Protein AF-0000000084926274 (afdb_homodimer)

Radius of gyration: 22.36 Å; Cα contacts (8 Å, |Δi|>4): 588; chains: 2; bounding box: 45×65×49 Å

Structure (mmCIF, N/CA/C/O backbone):
data_AF-0000000084926274-model_v1
#
loop_
_entity.id
_entity.type
_entity.pdbx_description
1 polymer 'GCN5-related N-acetyltransferase'
#
loop_
_atom_site.group_PDB
_atom_site.id
_atom_site.type_symbol
_atom_site.label_atom_id
_atom_site.label_alt_id
_atom_site.label_comp_id
_atom_site.label_asym_id
_atom_site.label_entity_id
_atom_site.label_seq_id
_atom_site.pdbx_PDB_ins_code
_atom_site.Cartn_x
_atom_site.Cartn_y
_atom_site.Cartn_z
_atom_site.occupancy
_atom_site.B_iso_or_equiv
_atom_site.auth_seq_id
_atom_site.auth_comp_id
_atom_site.auth_asym_id
_atom_site.auth_atom_id
_atom_site.pdbx_PDB_model_num
ATOM 1 N N . MET A 1 1 ? -2.846 -5.07 -27.047 1 62.5 1 MET A N 1
ATOM 2 C CA . MET A 1 1 ? -2.039 -6.281 -26.938 1 62.5 1 MET A CA 1
ATOM 3 C C . MET A 1 1 ? -2.768 -7.352 -26.141 1 62.5 1 MET A C 1
ATOM 5 O O . MET A 1 1 ? -3.414 -7.043 -25.125 1 62.5 1 MET A O 1
ATOM 9 N N . GLU A 1 2 ? -3.02 -8.555 -26.828 1 77.56 2 GLU A N 1
ATOM 10 C CA . GLU A 1 2 ? -3.922 -9.516 -26.203 1 77.56 2 GLU A CA 1
ATOM 11 C C . GLU A 1 2 ? -3.148 -10.594 -25.453 1 77.56 2 GLU A C 1
ATOM 13 O O . GLU A 1 2 ? -2.174 -11.141 -25.969 1 77.56 2 GLU A O 1
ATOM 18 N N . PHE A 1 3 ? -3.203 -10.703 -24.109 1 87 3 PHE A N 1
ATOM 19 C CA . PHE A 1 3 ? -2.617 -11.773 -23.312 1 87 3 PHE A CA 1
ATOM 20 C C . PHE A 1 3 ? -3.576 -12.945 -23.188 1 87 3 PHE A C 1
ATOM 22 O O . PHE A 1 3 ? -4.789 -12.758 -23.078 1 87 3 PHE A O 1
ATOM 29 N N . VAL A 1 4 ? -2.969 -14.18 -23.453 1 93.75 4 VAL A N 1
ATOM 30 C CA . VAL A 1 4 ? -3.74 -15.391 -23.234 1 93.75 4 VAL A CA 1
ATOM 31 C C . VAL A 1 4 ? -3.271 -16.078 -21.953 1 93.75 4 VAL A C 1
ATOM 33 O O . VAL A 1 4 ? -2.072 -16.266 -21.75 1 93.75 4 VAL A O 1
ATOM 36 N N . VAL A 1 5 ? -4.176 -16.422 -21.062 1 97.62 5 VAL A N 1
ATOM 37 C CA . VAL A 1 5 ? -3.867 -17.078 -19.812 1 97.62 5 VAL A CA 1
ATOM 38 C C . VAL A 1 5 ? -4.496 -18.469 -19.797 1 97.62 5 VAL A C 1
ATOM 40 O O . VAL A 1 5 ? -5.664 -18.641 -20.156 1 97.62 5 VAL A O 1
ATOM 43 N N . ARG A 1 6 ? -3.709 -19.422 -19.453 1 97.5 6 ARG A N 1
ATOM 44 C CA . ARG A 1 6 ? -4.223 -20.781 -19.328 1 97.5 6 ARG A CA 1
ATOM 45 C C . ARG A 1 6 ? -3.57 -21.516 -18.156 1 97.5 6 ARG A C 1
ATOM 47 O O . ARG A 1 6 ? -2.586 -21.031 -17.594 1 97.5 6 ARG A O 1
ATOM 54 N N . ARG A 1 7 ? -4.102 -22.688 -17.828 1 98.31 7 ARG A N 1
ATOM 55 C CA . ARG A 1 7 ? -3.492 -23.516 -16.797 1 98.31 7 ARG A CA 1
ATOM 56 C C . ARG A 1 7 ? -2.158 -24.094 -17.281 1 98.31 7 ARG A C 1
ATOM 58 O O . ARG A 1 7 ? -2.012 -24.438 -18.453 1 98.31 7 ARG A O 1
ATOM 65 N N . ALA A 1 8 ? -1.305 -24.25 -16.391 1 98.75 8 ALA A N 1
ATOM 66 C CA . ALA A 1 8 ? 0.026 -24.766 -16.703 1 98.75 8 ALA A CA 1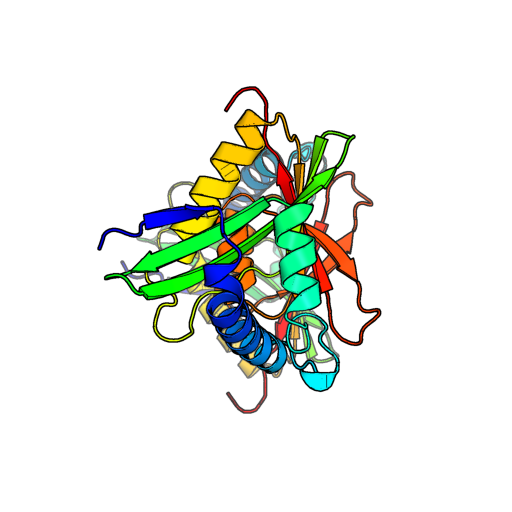
ATOM 67 C C . ALA A 1 8 ? -0.003 -26.281 -16.906 1 98.75 8 ALA A C 1
ATOM 69 O O . ALA A 1 8 ? -0.834 -26.984 -16.328 1 98.75 8 ALA A O 1
ATOM 70 N N . THR A 1 9 ? 0.882 -26.75 -17.766 1 98.44 9 THR A N 1
ATOM 71 C CA . THR A 1 9 ? 1.173 -28.156 -17.938 1 98.44 9 THR A CA 1
ATOM 72 C C . THR A 1 9 ? 2.646 -28.453 -17.672 1 98.44 9 THR A C 1
ATOM 74 O O . THR A 1 9 ? 3.436 -27.531 -17.453 1 98.44 9 THR A O 1
ATOM 77 N N . TYR A 1 10 ? 2.973 -29.703 -17.656 1 98.75 10 TYR A N 1
ATOM 78 C CA . TYR A 1 10 ? 4.359 -30.062 -17.391 1 98.75 10 TYR A CA 1
ATOM 79 C C . TYR A 1 10 ? 5.285 -29.531 -18.484 1 98.75 10 TYR A C 1
ATOM 81 O O . TYR A 1 10 ? 6.473 -29.297 -18.234 1 98.75 10 TYR A O 1
ATOM 89 N N . ASP A 1 11 ? 4.805 -29.25 -19.656 1 98.25 11 ASP A N 1
ATOM 90 C CA . ASP A 1 11 ? 5.605 -28.719 -20.75 1 98.25 11 ASP A CA 1
ATOM 91 C C . ASP A 1 11 ? 6.062 -27.281 -20.453 1 98.25 11 ASP A C 1
ATOM 93 O O . ASP A 1 11 ? 6.969 -26.766 -21.109 1 98.25 11 ASP A O 1
ATOM 97 N N . ASP A 1 12 ? 5.484 -26.688 -19.484 1 98.5 12 ASP A N 1
ATOM 98 C CA . ASP A 1 12 ? 5.746 -25.297 -19.172 1 98.5 12 ASP A CA 1
ATOM 99 C C . ASP A 1 12 ? 6.781 -25.156 -18.062 1 98.5 12 ASP A C 1
ATOM 101 O O . ASP A 1 12 ? 7.191 -24.047 -17.719 1 98.5 12 ASP A O 1
ATOM 105 N N . ILE A 1 13 ? 7.238 -26.234 -17.516 1 98.75 13 ILE A N 1
ATOM 106 C CA . ILE A 1 13 ? 7.996 -26.25 -16.266 1 98.75 13 ILE A CA 1
ATOM 107 C C . ILE A 1 13 ? 9.273 -25.422 -16.422 1 98.75 13 ILE A C 1
ATOM 109 O O . ILE A 1 13 ? 9.602 -24.609 -15.57 1 98.75 13 ILE A O 1
ATOM 113 N N . LYS A 1 14 ? 9.961 -25.609 -17.531 1 98.38 14 LYS A N 1
ATOM 114 C CA . LYS A 1 14 ? 11.211 -24.875 -17.734 1 98.38 14 LYS A CA 1
ATOM 115 C C . LYS A 1 14 ? 10.977 -23.375 -17.812 1 98.38 14 LYS A C 1
ATOM 117 O O . LYS A 1 14 ? 11.695 -22.594 -17.188 1 98.38 14 LYS A O 1
ATOM 122 N N . ALA A 1 15 ? 9.992 -22.984 -18.562 1 98.5 15 ALA A N 1
ATOM 123 C CA . ALA A 1 15 ? 9.664 -21.562 -18.703 1 98.5 15 ALA A CA 1
ATOM 124 C C . ALA A 1 15 ? 9.234 -20.984 -17.359 1 98.5 15 ALA A C 1
ATOM 126 O O . ALA A 1 15 ? 9.641 -19.859 -17 1 98.5 15 ALA A O 1
ATOM 127 N N . ILE A 1 16 ? 8.453 -21.719 -16.594 1 98.81 16 ILE A N 1
ATOM 128 C CA . ILE A 1 16 ? 7.984 -21.281 -15.289 1 98.81 16 ILE A CA 1
ATOM 129 C C . ILE A 1 16 ? 9.18 -21.062 -14.359 1 98.81 16 ILE A C 1
ATOM 131 O O . ILE A 1 16 ? 9.25 -20.047 -13.672 1 98.81 16 ILE A O 1
ATOM 135 N N . LYS A 1 17 ? 10.078 -21.984 -14.414 1 98.81 17 LYS A N 1
ATOM 136 C CA . LYS A 1 17 ? 11.266 -21.891 -13.57 1 98.81 17 LYS A CA 1
ATOM 137 C C . LYS A 1 17 ? 12.07 -20.641 -13.898 1 98.81 17 LYS A C 1
ATOM 139 O O . LYS A 1 17 ? 12.477 -19.906 -13 1 98.81 17 LYS A O 1
ATOM 144 N N . GLU A 1 18 ? 12.266 -20.438 -15.125 1 98.56 18 GLU A N 1
ATOM 145 C CA . GLU A 1 18 ? 13.055 -19.297 -15.578 1 98.56 18 GLU A CA 1
ATOM 146 C C . GLU A 1 18 ? 12.383 -17.984 -15.203 1 98.56 18 GLU A C 1
ATOM 148 O O . GLU A 1 18 ? 13.039 -17.062 -14.711 1 98.56 18 GLU A O 1
ATOM 153 N N . ILE A 1 19 ? 11.133 -17.859 -15.422 1 98.69 19 ILE A N 1
ATOM 154 C CA . ILE A 1 19 ? 10.367 -16.641 -15.133 1 98.69 19 ILE A CA 1
ATOM 155 C C . ILE A 1 19 ? 10.383 -16.359 -13.633 1 98.69 19 ILE A C 1
ATOM 157 O O . ILE A 1 19 ? 10.617 -15.234 -13.203 1 98.69 19 ILE A O 1
ATOM 161 N N . THR A 1 20 ? 10.117 -17.406 -12.852 1 98.75 20 THR A N 1
ATOM 162 C CA . THR A 1 20 ? 10.086 -17.266 -11.406 1 98.75 20 THR A CA 1
ATOM 163 C C . THR A 1 20 ? 11.445 -16.812 -10.875 1 98.75 20 THR A C 1
ATOM 165 O O . THR A 1 20 ? 11.523 -15.852 -10.102 1 98.75 20 THR A O 1
ATOM 168 N N . LYS A 1 21 ? 12.461 -17.453 -11.375 1 98.62 21 LYS A N 1
ATOM 169 C CA . LYS A 1 21 ? 13.812 -17.078 -10.945 1 98.62 21 LYS A CA 1
ATOM 170 C C . LYS A 1 21 ? 14.117 -15.625 -11.281 1 98.62 21 LYS A C 1
ATOM 172 O O . LYS A 1 21 ? 14.625 -14.883 -10.438 1 98.62 21 LYS A O 1
ATOM 177 N N . GLU A 1 22 ? 13.805 -15.242 -12.453 1 98.5 22 GLU A N 1
ATOM 178 C CA . GLU A 1 22 ? 14.062 -13.883 -12.906 1 98.5 22 GLU A CA 1
ATOM 179 C C . GLU A 1 22 ? 13.297 -12.867 -12.055 1 98.5 22 GLU A C 1
ATOM 181 O O . GLU A 1 22 ? 13.891 -11.922 -11.523 1 98.5 22 GLU A O 1
ATOM 186 N N . ALA A 1 23 ? 12.016 -13.055 -11.922 1 98.25 23 ALA A N 1
ATOM 187 C CA . ALA A 1 23 ? 11.141 -12.117 -11.219 1 98.25 23 ALA A CA 1
ATOM 188 C C . ALA A 1 23 ? 11.516 -12.016 -9.75 1 98.25 23 ALA A C 1
ATOM 190 O O . ALA A 1 23 ? 11.57 -10.914 -9.188 1 98.25 23 ALA A O 1
ATOM 191 N N . PHE A 1 24 ? 11.859 -13.133 -9.133 1 98.5 24 PHE A N 1
ATOM 192 C CA . PHE A 1 24 ? 12.078 -13.133 -7.688 1 98.5 24 PHE A CA 1
ATOM 193 C C . PHE A 1 24 ? 13.508 -12.711 -7.359 1 98.5 24 PHE A C 1
ATOM 195 O O . PHE A 1 24 ? 13.781 -12.227 -6.258 1 98.5 24 PHE A O 1
ATOM 202 N N . THR A 1 25 ? 14.398 -12.938 -8.305 1 98.5 25 THR A N 1
ATOM 203 C CA . THR A 1 25 ? 15.719 -12.336 -8.117 1 98.5 25 THR A CA 1
ATOM 204 C C . THR A 1 25 ? 15.617 -10.812 -8.047 1 98.5 25 THR A C 1
ATOM 206 O O . THR A 1 25 ? 16.172 -10.195 -7.137 1 98.5 25 THR A O 1
ATOM 209 N N . LYS A 1 26 ? 14.883 -10.266 -9 1 97.94 26 LYS A N 1
ATOM 210 C CA . LYS A 1 26 ? 14.68 -8.82 -9 1 97.94 26 LYS A CA 1
ATOM 211 C C . LYS A 1 26 ? 13.938 -8.375 -7.738 1 97.94 26 LYS A C 1
ATOM 213 O O . LYS A 1 26 ? 14.289 -7.355 -7.137 1 97.94 26 LYS A O 1
ATOM 218 N N . TYR A 1 27 ? 12.945 -9.094 -7.309 1 97.56 27 TYR A N 1
ATOM 219 C CA . TYR A 1 27 ? 12.195 -8.828 -6.09 1 97.56 27 TYR A CA 1
ATOM 220 C C . TYR A 1 27 ? 13.117 -8.766 -4.879 1 97.56 27 TYR A C 1
ATOM 222 O O . TYR A 1 27 ? 13.039 -7.836 -4.074 1 97.56 27 TYR A O 1
ATOM 230 N N . CYS A 1 28 ? 14.008 -9.727 -4.777 1 97.44 28 CYS A N 1
ATOM 231 C CA . CYS A 1 28 ? 14.945 -9.789 -3.664 1 97.44 28 CYS A CA 1
ATOM 232 C C . CYS A 1 28 ? 15.867 -8.578 -3.654 1 97.44 28 CYS A C 1
ATOM 234 O O . CYS A 1 28 ? 16.125 -7.996 -2.6 1 97.44 28 CYS A O 1
ATOM 236 N N . GLU A 1 29 ? 16.312 -8.234 -4.816 1 96.94 29 GLU A N 1
ATOM 237 C CA . GLU A 1 29 ? 17.156 -7.051 -4.938 1 96.94 29 GLU A CA 1
ATOM 238 C C . GLU A 1 29 ? 16.453 -5.805 -4.414 1 96.94 29 GLU A C 1
ATOM 240 O O . GLU A 1 29 ? 17.016 -5.051 -3.617 1 96.94 29 GLU A O 1
ATOM 245 N N . LEU A 1 30 ? 15.258 -5.625 -4.828 1 95.62 30 LEU A N 1
ATOM 246 C CA . LEU A 1 30 ? 14.484 -4.445 -4.445 1 95.62 30 LEU A CA 1
ATOM 247 C C . LEU A 1 30 ? 14.18 -4.457 -2.953 1 95.62 30 LEU A C 1
ATOM 249 O O . LEU A 1 30 ? 14.102 -3.4 -2.322 1 95.62 30 LEU A O 1
ATOM 253 N N . ALA A 1 31 ? 14.008 -5.602 -2.418 1 95.56 31 ALA A N 1
ATOM 254 C CA . ALA A 1 31 ? 13.609 -5.75 -1.021 1 95.56 31 ALA A CA 1
ATOM 255 C C . ALA A 1 31 ? 14.828 -5.812 -0.106 1 95.56 31 ALA A C 1
ATOM 257 O O . ALA A 1 31 ? 14.695 -5.812 1.12 1 95.56 31 ALA A O 1
ATOM 258 N N . GLY A 1 32 ? 15.977 -5.887 -0.662 1 94.69 32 GLY A N 1
ATOM 259 C CA . GLY A 1 32 ? 17.188 -6.035 0.129 1 94.69 32 GLY A CA 1
ATOM 260 C C . GLY A 1 32 ? 17.344 -7.422 0.725 1 94.69 32 GLY A C 1
ATOM 261 O O . GLY A 1 32 ? 17.812 -7.566 1.854 1 94.69 32 GLY A O 1
ATOM 262 N N . ILE A 1 33 ? 16.859 -8.383 0.025 1 94.94 33 ILE A N 1
ATOM 263 C CA . ILE A 1 33 ? 16.906 -9.781 0.447 1 94.94 33 ILE A CA 1
ATOM 264 C C . ILE A 1 33 ? 17.969 -10.523 -0.368 1 94.94 33 ILE A C 1
ATOM 266 O O . ILE A 1 33 ? 18.125 -10.273 -1.565 1 94.94 33 ILE A O 1
ATOM 270 N N . ASP A 1 34 ? 18.656 -11.438 0.278 1 95.69 34 ASP A N 1
ATOM 271 C CA . ASP A 1 34 ? 19.578 -12.312 -0.437 1 95.69 34 ASP A CA 1
ATOM 272 C C . ASP A 1 34 ? 18.828 -13.344 -1.274 1 95.69 34 ASP A C 1
ATOM 274 O O . ASP A 1 34 ? 18.172 -14.227 -0.729 1 95.69 34 ASP A O 1
ATOM 278 N N . PRO A 1 35 ? 19 -13.273 -2.539 1 96.75 35 PRO A N 1
ATOM 279 C CA . PRO A 1 35 ? 18.266 -14.195 -3.408 1 96.75 35 PRO A CA 1
ATOM 280 C C . PRO A 1 35 ? 18.625 -15.656 -3.152 1 96.75 35 PRO A C 1
ATOM 282 O O . PRO A 1 35 ? 17.797 -16.547 -3.363 1 96.75 35 PRO A O 1
ATOM 285 N N . ALA A 1 36 ? 19.781 -15.914 -2.666 1 94.88 36 ALA A N 1
ATOM 286 C CA . ALA A 1 36 ? 20.219 -17.281 -2.408 1 94.88 36 ALA A CA 1
ATOM 287 C C . ALA A 1 36 ? 19.391 -17.922 -1.309 1 94.88 36 ALA A C 1
ATOM 289 O O . ALA A 1 36 ? 19.328 -19.156 -1.203 1 94.88 36 ALA A O 1
ATOM 290 N N . LYS A 1 37 ? 18.797 -17.109 -0.571 1 92.56 37 LYS A N 1
ATOM 291 C CA . LYS A 1 37 ? 18.016 -17.609 0.562 1 92.56 37 LYS A CA 1
ATOM 292 C C . LYS A 1 37 ? 16.531 -17.641 0.239 1 92.56 37 LYS A C 1
ATOM 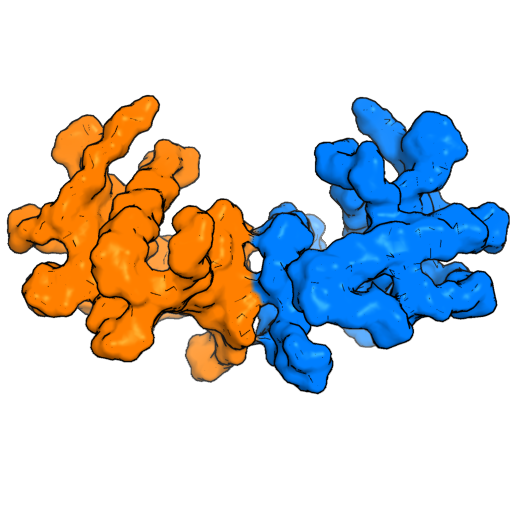294 O O . LYS A 1 37 ? 15.719 -18.062 1.068 1 92.56 37 LYS A O 1
ATOM 299 N N . ASN A 1 38 ? 16.125 -17.188 -0.942 1 95.69 38 ASN A N 1
ATOM 300 C CA . ASN A 1 38 ? 14.727 -17.125 -1.343 1 95.69 38 ASN A CA 1
ATOM 301 C C . ASN A 1 38 ? 14.273 -18.422 -2.016 1 95.69 38 ASN A C 1
ATOM 303 O O . ASN A 1 38 ? 14.844 -18.828 -3.025 1 95.69 38 ASN A O 1
ATOM 307 N N . ALA A 1 39 ? 13.242 -19.016 -1.479 1 96 39 ALA A N 1
ATOM 308 C CA . ALA A 1 39 ? 12.766 -20.312 -1.929 1 96 39 ALA A CA 1
ATOM 309 C C . ALA A 1 39 ? 12.32 -20.266 -3.387 1 96 39 ALA A C 1
ATOM 311 O O . ALA A 1 39 ? 12.469 -21.25 -4.121 1 96 39 ALA A O 1
ATOM 312 N N . ALA A 1 40 ? 11.727 -19.188 -3.818 1 97.25 40 ALA A N 1
ATOM 313 C CA . ALA A 1 40 ? 11.242 -19.062 -5.191 1 97.25 40 ALA A CA 1
ATOM 314 C C . ALA A 1 40 ? 12.406 -19.016 -6.18 1 97.25 40 ALA A C 1
ATOM 316 O O . ALA A 1 40 ? 12.336 -19.625 -7.25 1 97.25 40 ALA A O 1
ATOM 317 N N . VAL A 1 41 ? 13.453 -18.344 -5.805 1 98.12 41 VAL A N 1
ATOM 318 C CA . VAL A 1 41 ? 14.641 -18.219 -6.652 1 98.12 41 VAL A CA 1
ATOM 319 C C . VAL A 1 41 ? 15.289 -19.594 -6.848 1 98.12 41 VAL A C 1
ATOM 321 O O . VAL A 1 41 ? 15.805 -19.891 -7.922 1 98.12 41 VAL A O 1
ATOM 324 N N . ASN A 1 42 ? 15.156 -20.422 -5.812 1 97.94 42 ASN A N 1
ATOM 325 C CA . ASN A 1 42 ? 15.898 -21.688 -5.812 1 97.94 42 ASN A CA 1
ATOM 326 C C . ASN A 1 42 ? 14.977 -22.875 -6.012 1 97.94 42 ASN A C 1
ATOM 328 O O . ASN A 1 42 ? 15.352 -24.016 -5.723 1 97.94 42 ASN A O 1
ATOM 332 N N . GLU A 1 43 ? 13.82 -22.609 -6.473 1 98.31 43 GLU A N 1
ATOM 333 C CA . GLU A 1 43 ? 12.891 -23.734 -6.621 1 98.31 43 GLU A CA 1
ATOM 334 C C . GLU A 1 43 ? 13.367 -24.719 -7.688 1 98.31 43 GLU A C 1
ATOM 336 O O . GLU A 1 43 ? 14.016 -24.312 -8.656 1 98.31 43 GLU A O 1
ATOM 341 N N . THR A 1 44 ? 12.992 -26 -7.551 1 98.38 44 THR A N 1
ATOM 342 C CA . THR A 1 44 ? 13.383 -27.047 -8.492 1 98.38 44 THR A CA 1
ATOM 343 C C . THR A 1 44 ? 12.234 -27.375 -9.445 1 98.38 44 THR A C 1
ATOM 345 O O . THR A 1 44 ? 11.094 -26.953 -9.219 1 98.38 44 THR A O 1
ATOM 348 N N . GLU A 1 45 ? 12.609 -28.047 -10.516 1 98.69 45 GLU A N 1
ATOM 349 C CA . GLU A 1 45 ? 11.562 -28.5 -11.43 1 98.69 45 GLU A CA 1
ATOM 350 C C . GLU A 1 45 ? 10.57 -29.422 -10.727 1 98.69 45 GLU A C 1
ATOM 352 O O . GLU A 1 45 ? 9.383 -29.422 -11.039 1 98.69 45 GLU A O 1
ATOM 357 N N . GLU A 1 46 ? 11.055 -30.172 -9.789 1 98.56 46 GLU A N 1
ATOM 358 C CA . GLU A 1 46 ? 10.195 -31.062 -9.008 1 98.56 46 GLU A CA 1
ATOM 359 C C . GLU A 1 46 ? 9.211 -30.25 -8.156 1 98.56 46 GLU A C 1
ATOM 361 O O . GLU A 1 46 ? 8.055 -30.656 -7.996 1 98.56 46 GLU A O 1
ATOM 366 N N . ASP A 1 47 ? 9.672 -29.172 -7.586 1 98.69 47 ASP A N 1
ATOM 367 C CA . ASP A 1 47 ? 8.781 -28.266 -6.852 1 98.69 47 ASP A CA 1
ATOM 368 C C . ASP A 1 47 ? 7.633 -27.797 -7.738 1 98.69 47 ASP A C 1
ATOM 370 O O . ASP A 1 47 ? 6.477 -27.781 -7.312 1 98.69 47 ASP A O 1
ATOM 374 N N . ILE A 1 48 ? 7.969 -27.422 -8.938 1 98.88 48 ILE A N 1
ATOM 375 C CA . ILE A 1 48 ? 7.004 -26.875 -9.883 1 98.88 48 ILE A CA 1
ATOM 376 C C . ILE A 1 48 ? 6.012 -27.969 -10.289 1 98.88 48 ILE A C 1
ATOM 378 O O . ILE A 1 48 ? 4.801 -27.734 -10.336 1 98.88 48 ILE A O 1
ATOM 382 N N . LYS A 1 49 ? 6.555 -29.125 -10.523 1 98.75 49 LYS A N 1
ATOM 383 C CA . LYS A 1 49 ? 5.691 -30.266 -10.859 1 98.75 49 LYS A CA 1
ATOM 384 C C . LYS A 1 49 ? 4.684 -30.531 -9.742 1 98.75 49 LYS A C 1
ATOM 386 O O . LYS A 1 49 ? 3.494 -30.719 -10.008 1 98.75 49 LYS A O 1
ATOM 391 N N . ARG A 1 50 ? 5.168 -30.562 -8.602 1 98.69 50 ARG A N 1
ATOM 392 C CA . ARG A 1 50 ? 4.305 -30.797 -7.441 1 98.69 50 ARG A CA 1
ATOM 393 C C . ARG A 1 50 ? 3.207 -29.734 -7.367 1 98.69 50 ARG A C 1
ATOM 395 O O . ARG A 1 50 ? 2.045 -30.062 -7.109 1 98.69 50 ARG A O 1
ATOM 402 N N . ASP A 1 51 ? 3.592 -28.531 -7.555 1 98.81 51 ASP A N 1
ATOM 403 C CA . ASP A 1 51 ? 2.613 -27.453 -7.48 1 98.81 51 ASP A CA 1
ATOM 404 C C . ASP A 1 51 ? 1.575 -27.578 -8.594 1 98.81 51 ASP A C 1
ATOM 406 O O . ASP A 1 51 ? 0.388 -27.328 -8.367 1 98.81 51 ASP A O 1
ATOM 410 N N . ILE A 1 52 ? 2.02 -27.938 -9.797 1 98.81 52 ILE A N 1
ATOM 411 C CA . ILE A 1 52 ? 1.087 -28.125 -10.906 1 98.81 52 ILE A CA 1
ATOM 412 C C . ILE A 1 52 ? 0.055 -29.188 -10.539 1 98.81 52 ILE A C 1
ATOM 414 O O . ILE A 1 52 ? -1.12 -29.062 -10.891 1 98.81 52 ILE A O 1
ATOM 418 N N . ASP A 1 53 ? 0.464 -30.141 -9.75 1 98.62 53 ASP A N 1
ATOM 419 C CA . ASP A 1 53 ? -0.39 -31.266 -9.383 1 98.62 53 ASP A CA 1
ATOM 420 C C . ASP A 1 53 ? -1.335 -30.891 -8.242 1 98.62 53 ASP A C 1
ATOM 422 O O . ASP A 1 53 ? -2.418 -31.453 -8.117 1 98.62 53 ASP A O 1
ATOM 426 N N . THR A 1 54 ? -0.954 -29.953 -7.426 1 98.56 54 THR A N 1
ATOM 427 C CA . THR A 1 54 ? -1.659 -29.828 -6.156 1 98.56 54 THR A CA 1
ATOM 428 C C . THR A 1 54 ? -2.285 -28.438 -6.031 1 98.56 54 THR A C 1
ATOM 430 O O . THR A 1 54 ? -3.131 -28.203 -5.164 1 98.56 54 THR A O 1
ATOM 433 N N . LYS A 1 55 ? -1.856 -27.516 -6.887 1 98.75 55 LYS A N 1
ATOM 434 C CA . LYS A 1 55 ? -2.334 -26.141 -6.809 1 98.75 55 LYS A CA 1
ATOM 435 C C . LYS A 1 55 ? -2.926 -25.688 -8.141 1 98.75 55 LYS A C 1
ATOM 437 O O . LYS A 1 55 ? -2.971 -26.453 -9.102 1 98.75 55 LYS A O 1
ATOM 442 N N . GLU A 1 56 ? -3.5 -24.453 -8.117 1 98.62 56 GLU A N 1
ATOM 443 C CA . GLU A 1 56 ? -3.832 -23.75 -9.352 1 98.62 56 GLU A CA 1
ATOM 444 C C . GLU A 1 56 ? -2.619 -23 -9.906 1 98.62 56 GLU A C 1
ATOM 446 O O . GLU A 1 56 ? -2.176 -22.016 -9.328 1 98.62 56 GLU A O 1
ATOM 451 N N . VAL A 1 57 ? -2.123 -23.516 -11.023 1 98.88 57 VAL A N 1
ATOM 452 C CA . VAL A 1 57 ? -0.965 -22.875 -11.648 1 98.88 57 VAL A CA 1
ATOM 453 C C . VAL A 1 57 ? -1.334 -22.391 -13.039 1 98.88 57 VAL A C 1
ATOM 455 O O . VAL A 1 57 ? -1.855 -23.141 -13.859 1 98.88 57 VAL A O 1
ATOM 458 N N . TYR A 1 58 ? -1.046 -21.062 -13.297 1 98.81 58 TYR A N 1
ATOM 459 C CA . TYR A 1 58 ? -1.391 -20.453 -14.578 1 98.81 58 TYR A CA 1
ATOM 460 C C . TYR A 1 58 ? -0.162 -19.844 -15.234 1 98.81 58 TYR A C 1
ATOM 462 O O . TYR A 1 58 ? 0.781 -19.438 -14.555 1 98.81 58 TYR A O 1
ATOM 470 N N . VAL A 1 59 ? -0.195 -19.828 -16.547 1 98.69 59 VAL A N 1
ATOM 471 C CA . VAL A 1 59 ? 0.821 -19.141 -17.344 1 98.69 59 VAL A CA 1
ATOM 472 C C . VAL A 1 59 ? 0.152 -18.172 -18.312 1 98.69 59 VAL A C 1
ATOM 474 O O . VAL A 1 59 ? -0.97 -18.406 -18.766 1 98.69 59 VAL A O 1
ATOM 477 N N . ALA A 1 60 ? 0.796 -17.062 -18.578 1 98.06 60 ALA A N 1
ATOM 478 C CA . ALA A 1 60 ? 0.353 -16.078 -19.547 1 98.06 60 ALA A CA 1
ATOM 479 C C . ALA A 1 60 ? 1.274 -16.047 -20.766 1 98.06 60 ALA A C 1
ATOM 481 O O . ALA A 1 60 ? 2.498 -16.094 -20.625 1 98.06 60 ALA A O 1
ATOM 482 N N . PHE A 1 61 ? 0.648 -15.922 -21.938 1 95.25 61 PHE A N 1
ATOM 483 C CA . PHE A 1 61 ? 1.354 -15.883 -23.219 1 95.25 61 PHE A CA 1
ATOM 484 C C . PHE A 1 61 ? 1.218 -14.516 -23.875 1 95.25 61 PHE A C 1
ATOM 486 O O . PHE A 1 61 ? 0.162 -13.883 -23.797 1 95.25 61 PHE A O 1
ATOM 493 N N . MET A 1 62 ? 2.322 -14.164 -24.406 1 93.25 62 MET A N 1
ATOM 494 C CA . MET A 1 62 ? 2.322 -13.07 -25.391 1 93.25 62 MET A CA 1
ATOM 495 C C . MET A 1 62 ? 3.074 -13.469 -26.656 1 93.25 62 MET A C 1
ATOM 497 O O . MET A 1 62 ? 4.23 -13.891 -26.578 1 93.25 62 MET A O 1
ATOM 501 N N . ASP A 1 63 ? 2.387 -13.391 -27.797 1 88.75 63 ASP A N 1
ATOM 502 C CA . ASP A 1 63 ? 2.984 -13.742 -29.078 1 88.75 63 ASP A CA 1
ATOM 503 C C . ASP A 1 63 ? 3.621 -15.125 -29.031 1 88.75 63 ASP A C 1
ATOM 505 O O . ASP A 1 63 ? 4.77 -15.305 -29.438 1 88.75 63 ASP A O 1
ATOM 509 N N . GLY A 1 64 ? 3.004 -16.062 -28.344 1 88.5 64 GLY A N 1
ATOM 510 C CA . GLY A 1 64 ? 3.408 -17.453 -28.344 1 88.5 64 GLY A CA 1
ATOM 511 C C . GLY A 1 64 ? 4.461 -17.766 -27.281 1 88.5 64 GLY A C 1
ATOM 512 O O . GLY A 1 64 ? 4.883 -18.922 -27.141 1 88.5 64 GLY A O 1
ATOM 513 N N . ILE A 1 65 ? 4.816 -16.781 -26.562 1 93.62 65 ILE A N 1
ATOM 514 C CA . ILE A 1 65 ? 5.852 -16.953 -25.547 1 93.62 65 ILE A CA 1
ATOM 515 C C . ILE A 1 65 ? 5.242 -16.797 -24.156 1 93.62 65 ILE A C 1
ATOM 517 O O . ILE A 1 65 ? 4.438 -15.891 -23.922 1 93.62 65 ILE A O 1
ATOM 521 N N . ILE A 1 66 ? 5.676 -17.766 -23.266 1 97.62 66 ILE A N 1
ATOM 522 C CA . ILE A 1 66 ? 5.223 -17.625 -21.875 1 97.62 66 ILE A CA 1
ATOM 523 C C . ILE A 1 66 ? 5.98 -16.469 -21.203 1 97.62 66 ILE A C 1
ATOM 525 O O . ILE A 1 66 ? 7.215 -16.484 -21.172 1 97.62 66 ILE A O 1
ATOM 529 N N . VAL A 1 67 ? 5.207 -15.508 -20.641 1 97.94 67 VAL A N 1
ATOM 530 C CA . VAL A 1 67 ? 5.859 -14.305 -20.141 1 97.94 67 VAL A CA 1
ATOM 531 C C . VAL A 1 67 ? 5.492 -14.094 -18.672 1 97.94 67 VAL A C 1
ATOM 533 O O . VAL A 1 67 ? 6.027 -13.195 -18.016 1 97.94 67 VAL A O 1
ATOM 536 N N . GLY A 1 68 ? 4.598 -14.891 -18.094 1 98.56 68 GLY A N 1
ATOM 537 C CA . GLY A 1 68 ? 4.188 -14.758 -16.703 1 98.56 68 GLY A CA 1
ATOM 538 C C . GLY A 1 68 ? 3.625 -16.047 -16.125 1 98.56 68 GLY A C 1
ATOM 539 O O . GLY A 1 68 ? 3.225 -16.938 -16.875 1 98.56 68 GLY A O 1
ATOM 540 N N . THR A 1 69 ? 3.635 -16.156 -14.836 1 98.81 69 THR A N 1
ATOM 541 C CA . THR A 1 69 ? 3.098 -17.312 -14.133 1 98.81 69 THR A CA 1
ATOM 542 C C . THR A 1 69 ? 2.619 -16.922 -12.734 1 98.81 69 THR A C 1
ATOM 544 O O . THR A 1 69 ? 3.078 -15.922 -12.172 1 98.81 69 THR A O 1
ATOM 547 N N . ILE A 1 70 ? 1.717 -17.656 -12.195 1 98.88 70 ILE A N 1
ATOM 548 C CA . ILE A 1 70 ? 1.162 -17.422 -10.867 1 98.88 70 ILE A CA 1
ATOM 549 C C . ILE A 1 70 ? 0.676 -18.75 -10.281 1 98.88 70 ILE A C 1
ATOM 551 O O . ILE A 1 70 ? 0.202 -19.625 -11.008 1 98.88 70 ILE A O 1
ATOM 555 N N . ARG A 1 71 ? 0.84 -18.922 -8.969 1 98.94 71 ARG A N 1
ATOM 556 C CA . ARG A 1 71 ? 0.383 -20.109 -8.266 1 98.94 71 ARG A CA 1
ATOM 557 C C . ARG A 1 71 ? -0.565 -19.75 -7.125 1 98.94 71 ARG A C 1
ATOM 559 O O . ARG A 1 71 ? -0.349 -18.766 -6.426 1 98.94 71 ARG A O 1
ATOM 566 N N . VAL A 1 72 ? -1.601 -20.609 -6.988 1 98.88 72 VAL A N 1
ATOM 567 C CA . VAL A 1 72 ? -2.58 -20.375 -5.934 1 98.88 72 VAL A CA 1
ATOM 568 C C . VAL A 1 72 ? -2.885 -21.688 -5.207 1 98.88 72 VAL A C 1
ATOM 570 O O . VAL A 1 72 ? -3.219 -22.688 -5.84 1 98.88 72 VAL A O 1
ATOM 573 N N . GLU A 1 73 ? -2.682 -21.672 -3.938 1 98.88 73 GLU A N 1
ATOM 574 C CA . GLU A 1 73 ? -3.105 -22.781 -3.098 1 98.88 73 GLU A CA 1
ATOM 575 C C . GLU A 1 73 ? -4.488 -22.531 -2.504 1 98.88 73 GLU A C 1
ATOM 577 O O . GLU A 1 73 ? -4.746 -21.469 -1.949 1 98.88 73 GLU A O 1
ATOM 582 N N . ILE A 1 74 ? -5.352 -23.516 -2.697 1 98.56 74 ILE A N 1
ATOM 583 C CA . ILE A 1 74 ? -6.707 -23.422 -2.166 1 98.56 74 ILE A CA 1
ATOM 584 C C . ILE A 1 74 ? -6.816 -24.25 -0.883 1 98.56 74 ILE A C 1
ATOM 586 O O . ILE A 1 74 ? -6.395 -25.406 -0.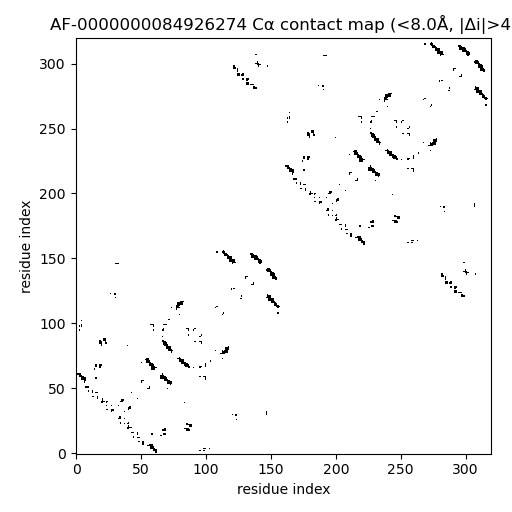845 1 98.56 74 ILE A O 1
ATOM 590 N N . PHE A 1 75 ? -7.426 -23.609 0.103 1 98.62 75 PHE A N 1
ATOM 591 C CA . PHE A 1 75 ? -7.555 -24.297 1.383 1 98.62 75 PHE A CA 1
ATOM 592 C C . PHE A 1 75 ? -9 -24.703 1.642 1 98.62 75 PHE A C 1
ATOM 594 O O . PHE A 1 75 ? -9.93 -24.078 1.106 1 98.62 75 PHE A O 1
ATOM 601 N N . PRO A 1 76 ? -9.227 -25.641 2.484 1 97.5 76 PRO A N 1
ATOM 602 C CA . PRO A 1 76 ? -10.57 -26.141 2.754 1 97.5 76 PRO A CA 1
ATOM 603 C C . PRO A 1 76 ? -11.469 -25.094 3.42 1 97.5 76 PRO A C 1
ATOM 605 O O . PRO A 1 76 ? -12.695 -25.172 3.303 1 97.5 76 PRO A O 1
ATOM 608 N N . ASP A 1 77 ? -10.945 -24.172 4.082 1 97.69 77 ASP A N 1
ATOM 609 C CA . ASP A 1 77 ? -11.742 -23.188 4.801 1 97.69 77 ASP A CA 1
ATOM 610 C C . ASP A 1 77 ? -12.156 -22.031 3.881 1 97.69 77 ASP A C 1
ATOM 612 O O . ASP A 1 77 ? -12.516 -20.953 4.352 1 97.69 77 ASP A O 1
ATOM 616 N N . LYS A 1 78 ? -11.977 -22.234 2.594 1 97.19 78 LYS A N 1
ATOM 617 C CA . LYS A 1 78 ? -12.391 -21.281 1.563 1 97.19 78 LYS A CA 1
ATOM 618 C C . LYS A 1 78 ? -11.484 -20.047 1.554 1 97.19 78 LYS A C 1
ATOM 620 O O . LYS A 1 78 ? -11.945 -18.938 1.316 1 97.19 78 LYS A O 1
ATOM 625 N N . THR A 1 79 ? -10.305 -20.234 1.932 1 98.69 79 THR A N 1
ATOM 626 C CA . THR A 1 79 ? -9.258 -19.234 1.726 1 98.69 79 THR A CA 1
ATOM 627 C C . THR A 1 79 ? -8.234 -19.719 0.708 1 98.69 79 THR A C 1
ATOM 629 O O . THR A 1 79 ? -8.25 -20.891 0.315 1 98.69 79 THR A O 1
ATOM 632 N N . ALA A 1 80 ? -7.445 -18.828 0.238 1 98.88 80 ALA A N 1
ATOM 633 C CA . ALA A 1 80 ? -6.406 -19.172 -0.734 1 98.88 80 ALA A CA 1
ATOM 634 C C . ALA A 1 80 ? -5.141 -18.359 -0.486 1 98.88 80 ALA A C 1
ATOM 636 O O . ALA A 1 80 ? -5.152 -17.391 0.282 1 98.88 80 ALA A O 1
ATOM 637 N N . TYR A 1 81 ? -4.098 -18.812 -1.101 1 98.94 81 TYR A N 1
ATOM 638 C CA . TYR A 1 81 ? -2.805 -18.156 -0.98 1 98.94 81 TYR A CA 1
ATOM 639 C C . TYR A 1 81 ? -2.098 -18.078 -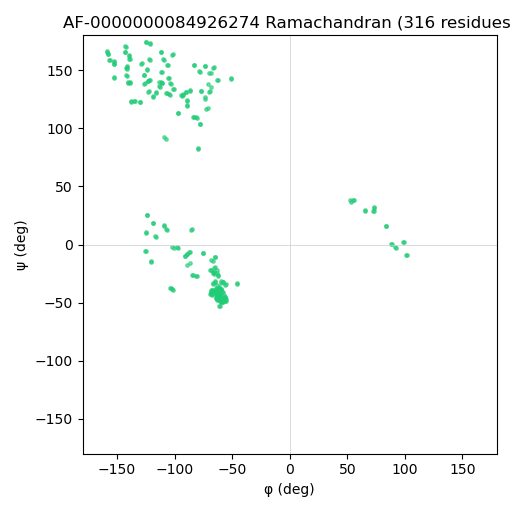2.328 1 98.94 81 TYR A C 1
ATOM 641 O O . TYR A 1 81 ? -1.916 -19.109 -2.994 1 98.94 81 TYR A O 1
ATOM 649 N N . ILE A 1 82 ? -1.768 -16.875 -2.713 1 98.88 82 ILE A N 1
ATOM 650 C CA . ILE A 1 82 ? -1.048 -16.656 -3.959 1 98.88 82 ILE A CA 1
ATOM 651 C C . ILE A 1 82 ? 0.457 -16.688 -3.701 1 98.88 82 ILE A C 1
ATOM 653 O O . ILE A 1 82 ? 0.949 -16.047 -2.771 1 98.88 82 ILE A O 1
ATOM 657 N N . SER A 1 83 ? 1.146 -17.438 -4.508 1 98.38 83 SER A N 1
ATOM 658 C CA . SER A 1 83 ? 2.602 -17.516 -4.438 1 98.38 83 SER A CA 1
ATOM 659 C C . SER A 1 83 ? 3.225 -17.547 -5.828 1 98.38 83 SER A C 1
ATOM 661 O O . SER A 1 83 ? 2.523 -17.75 -6.82 1 98.38 83 SER A O 1
ATOM 663 N N . ARG A 1 84 ? 4.461 -17.266 -5.902 1 98.5 84 ARG A N 1
ATOM 664 C CA . ARG A 1 84 ? 5.262 -17.422 -7.113 1 98.5 84 ARG A CA 1
ATOM 665 C C . ARG A 1 84 ? 4.648 -16.641 -8.273 1 98.5 84 ARG A C 1
ATOM 667 O O . ARG A 1 84 ? 4.508 -17.188 -9.375 1 98.5 84 ARG A O 1
ATOM 674 N N . PHE A 1 85 ? 4.121 -15.508 -8.047 1 98.56 85 PHE A N 1
ATOM 675 C CA . PHE A 1 85 ? 3.604 -14.602 -9.062 1 98.56 85 PHE A CA 1
ATOM 676 C C . PHE A 1 85 ? 4.734 -13.805 -9.711 1 98.56 85 PHE A C 1
ATOM 678 O O . PHE A 1 85 ? 5.383 -12.992 -9.055 1 98.56 85 PHE A O 1
ATOM 685 N N . GLY A 1 86 ? 4.992 -14.148 -10.945 1 98.31 86 GLY A N 1
ATOM 686 C CA . GLY A 1 86 ? 6.094 -13.5 -11.641 1 98.31 86 GLY A CA 1
ATOM 687 C C . GLY A 1 86 ? 5.793 -13.211 -13.094 1 98.31 86 GLY A C 1
ATOM 688 O O . GLY A 1 86 ? 5.094 -13.984 -13.758 1 98.31 86 GLY A O 1
ATOM 689 N N . VAL A 1 87 ? 6.301 -12.133 -13.578 1 98.19 87 VAL A N 1
ATOM 690 C CA . VAL A 1 87 ? 6.289 -11.734 -14.984 1 98.19 87 VAL A CA 1
ATOM 691 C C . VAL A 1 87 ? 7.715 -11.438 -15.445 1 98.19 87 VAL A C 1
ATOM 693 O O . VAL A 1 87 ? 8.492 -10.82 -14.719 1 98.19 87 VAL A O 1
ATOM 696 N N . ARG A 1 88 ? 8.016 -11.867 -16.609 1 97.5 88 ARG A N 1
ATOM 697 C CA . ARG A 1 88 ? 9.32 -11.516 -17.172 1 97.5 88 ARG A CA 1
ATOM 698 C C . ARG A 1 88 ? 9.555 -10.008 -17.094 1 97.5 88 ARG A C 1
ATOM 700 O O . ARG A 1 88 ? 8.656 -9.219 -17.375 1 97.5 88 ARG A O 1
ATOM 707 N N . LEU A 1 89 ? 10.805 -9.633 -16.812 1 96.62 89 LEU A N 1
ATOM 708 C CA . LEU A 1 89 ? 11.141 -8.234 -16.547 1 96.62 89 LEU A CA 1
ATOM 709 C C . LEU A 1 89 ? 10.812 -7.355 -17.734 1 96.62 89 LEU A C 1
ATOM 711 O O . LEU A 1 89 ? 10.242 -6.277 -17.594 1 96.62 89 LEU A O 1
ATOM 715 N N . ASN A 1 90 ? 11.062 -7.832 -18.922 1 94.62 90 ASN A N 1
ATOM 716 C CA . ASN A 1 90 ? 10.883 -7.047 -20.141 1 94.62 90 ASN A CA 1
ATOM 717 C C . ASN A 1 90 ? 9.406 -6.914 -20.516 1 94.62 90 ASN A C 1
ATOM 719 O O . ASN A 1 90 ? 9.055 -6.145 -21.406 1 94.62 90 ASN A O 1
ATOM 723 N N . TYR A 1 91 ? 8.562 -7.617 -19.812 1 93.56 91 TYR A N 1
ATOM 724 C CA . TYR A 1 91 ? 7.137 -7.605 -20.125 1 93.56 91 TYR A CA 1
ATOM 725 C C . TYR A 1 91 ? 6.324 -7.008 -18.984 1 93.56 91 TYR A C 1
ATOM 727 O O . TYR A 1 91 ? 5.094 -7.023 -19.016 1 93.56 91 TYR A O 1
ATOM 735 N N . GLN A 1 92 ? 6.996 -6.492 -18 1 92.38 92 GLN A N 1
ATOM 736 C CA . GLN A 1 92 ? 6.312 -5.879 -16.859 1 92.38 92 GLN A CA 1
ATOM 737 C C . GLN A 1 92 ? 5.707 -4.531 -17.25 1 92.38 92 GLN A C 1
ATOM 739 O O . GLN A 1 92 ? 6.098 -3.936 -18.25 1 92.38 92 GLN A O 1
ATOM 744 N N . ASN A 1 93 ? 4.645 -4.16 -16.516 1 89.88 93 ASN A N 1
ATOM 745 C CA . ASN A 1 93 ? 3.943 -2.895 -16.688 1 89.88 93 ASN A CA 1
ATOM 746 C C . ASN A 1 93 ? 3.268 -2.822 -18.062 1 89.88 93 ASN A C 1
ATOM 748 O O . ASN A 1 93 ? 3.184 -1.75 -18.656 1 89.88 93 ASN A O 1
ATOM 752 N N . ASN A 1 94 ? 2.906 -4.012 -18.531 1 90 94 ASN A N 1
ATOM 753 C CA . ASN A 1 94 ? 2.242 -4.082 -19.828 1 90 94 ASN A CA 1
ATOM 754 C C . ASN A 1 94 ? 0.907 -4.816 -19.734 1 90 94 ASN A C 1
ATOM 756 O O . ASN A 1 94 ? 0.357 -5.242 -20.75 1 90 94 ASN A O 1
ATOM 760 N N . GLY A 1 95 ? 0.491 -5.055 -18.516 1 94.06 95 GLY A N 1
ATOM 761 C CA . GLY A 1 95 ? -0.843 -5.605 -18.344 1 94.06 95 GLY A CA 1
ATOM 762 C C . GLY A 1 95 ? -0.839 -7.102 -18.078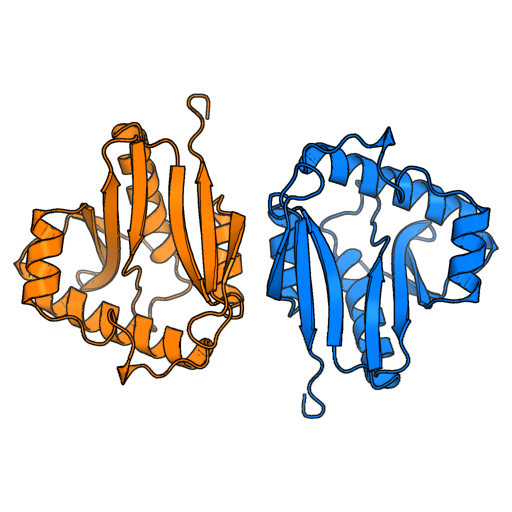 1 94.06 95 GLY A C 1
ATOM 763 O O . GLY A 1 95 ? -1.878 -7.68 -17.766 1 94.06 95 GLY A O 1
ATOM 764 N N . VAL A 1 96 ? 0.295 -7.77 -18.203 1 94.81 96 VAL A N 1
ATOM 765 C CA . VAL A 1 96 ? 0.393 -9.219 -18.016 1 94.81 96 VAL A CA 1
ATOM 766 C C . VAL A 1 96 ? -0.042 -9.594 -16.609 1 94.81 96 VAL A C 1
ATOM 768 O O . VAL A 1 96 ? -0.856 -10.5 -16.422 1 94.81 96 VAL A O 1
ATOM 771 N N . GLY A 1 97 ? 0.494 -8.891 -15.633 1 96.88 97 GLY A N 1
ATOM 772 C CA . GLY A 1 97 ? 0.119 -9.156 -14.25 1 96.88 97 GLY A CA 1
ATOM 773 C C . GLY A 1 97 ? -1.367 -9 -13.992 1 96.88 97 GLY A C 1
ATOM 774 O O . GLY A 1 97 ? -1.974 -9.812 -13.297 1 96.88 97 GLY A O 1
ATOM 775 N N . LYS A 1 98 ? -1.886 -7.988 -14.586 1 95.88 98 LYS A N 1
ATOM 776 C CA . LYS A 1 98 ? -3.318 -7.742 -14.461 1 95.88 98 LYS A CA 1
ATOM 777 C C . LYS A 1 98 ? -4.129 -8.891 -15.055 1 95.88 98 LYS A C 1
ATOM 779 O O . LYS A 1 98 ? -5.129 -9.312 -14.469 1 95.88 98 LYS A O 1
ATOM 784 N N . ALA A 1 99 ? -3.717 -9.336 -16.188 1 96 99 ALA A N 1
ATOM 785 C CA . ALA A 1 99 ? -4.414 -10.422 -16.875 1 96 99 ALA A CA 1
ATOM 786 C C . ALA A 1 99 ? -4.387 -11.703 -16.031 1 96 99 ALA A C 1
ATOM 788 O O . ALA A 1 99 ? -5.406 -12.383 -15.906 1 96 99 ALA A O 1
ATOM 789 N N . LEU A 1 100 ? -3.227 -12.008 -15.492 1 97.62 100 LEU A N 1
ATOM 790 C CA . LEU A 1 100 ? -3.088 -13.188 -14.641 1 97.62 100 LEU A CA 1
ATOM 791 C C . LEU A 1 100 ? -3.988 -13.086 -13.414 1 97.62 100 LEU A C 1
ATOM 793 O O . LEU A 1 100 ? -4.727 -14.023 -13.102 1 97.62 100 LEU A O 1
ATOM 797 N N . MET A 1 101 ? -3.943 -11.953 -12.773 1 97.56 101 MET A N 1
ATOM 798 C CA . MET A 1 101 ? -4.723 -11.742 -11.555 1 97.56 101 MET A CA 1
ATOM 799 C C . MET A 1 101 ? -6.215 -11.828 -11.844 1 97.56 101 MET A C 1
ATOM 801 O O . MET A 1 101 ? -6.984 -12.336 -11.023 1 97.56 101 MET A O 1
ATOM 805 N N . LYS A 1 102 ? -6.629 -11.312 -12.953 1 96.94 102 LYS A N 1
ATOM 806 C CA . LYS A 1 102 ? -8.039 -11.375 -13.336 1 96.94 102 LYS A CA 1
ATOM 807 C C . LYS A 1 102 ? -8.516 -12.82 -13.438 1 96.94 102 LYS A C 1
ATOM 809 O O . LYS A 1 102 ? -9.586 -13.164 -12.922 1 96.94 102 LYS A O 1
ATOM 814 N N . VAL A 1 103 ? -7.781 -13.617 -14.125 1 97.44 103 VAL A N 1
ATOM 815 C CA . VAL A 1 103 ? -8.141 -15.023 -14.289 1 97.44 103 VAL A CA 1
ATOM 816 C C . VAL A 1 103 ? -8.188 -15.703 -12.93 1 97.44 103 VAL A C 1
ATOM 818 O O . VAL A 1 103 ? -9.102 -16.484 -12.648 1 97.44 103 VAL A O 1
ATOM 821 N N . VAL A 1 104 ? -7.219 -15.414 -12.078 1 98.06 104 VAL A N 1
ATOM 822 C CA . VAL A 1 104 ? -7.172 -16 -10.734 1 98.06 104 VAL A CA 1
ATOM 823 C C . VAL A 1 104 ? -8.391 -15.555 -9.938 1 98.06 104 VAL A C 1
ATOM 825 O O . VAL A 1 104 ? -9.047 -16.375 -9.289 1 98.06 104 VAL A O 1
ATOM 828 N N . ASP A 1 105 ? -8.695 -14.281 -10.023 1 98.06 105 ASP A N 1
ATOM 829 C CA . ASP A 1 105 ? -9.867 -13.766 -9.328 1 98.06 105 ASP A CA 1
ATOM 830 C C . ASP A 1 105 ? -11.133 -14.508 -9.742 1 98.06 105 ASP A C 1
ATOM 832 O O . ASP A 1 105 ? -11.93 -14.914 -8.898 1 98.06 105 ASP A O 1
ATOM 836 N N . GLU A 1 106 ? -11.32 -14.648 -10.984 1 97.69 106 GLU A N 1
ATOM 837 C CA . GLU A 1 106 ? -12.492 -15.344 -11.508 1 97.69 106 GLU A CA 1
ATOM 838 C C . GLU A 1 106 ? -12.547 -16.781 -11.016 1 97.69 106 GLU A C 1
ATOM 840 O O . GLU A 1 106 ? -13.602 -17.266 -10.594 1 97.69 106 GLU A O 1
ATOM 845 N N . ARG A 1 107 ? -11.438 -17.438 -11.094 1 97.94 107 ARG A N 1
ATOM 846 C CA . ARG A 1 107 ? -11.359 -18.828 -10.656 1 97.94 107 ARG A CA 1
ATOM 847 C C . ARG A 1 107 ? -11.672 -18.953 -9.172 1 97.94 107 ARG A C 1
ATOM 849 O O . ARG A 1 107 ? -12.391 -19.859 -8.75 1 97.94 107 ARG A O 1
ATOM 856 N N . LEU A 1 108 ? -11.086 -18.109 -8.367 1 98.31 108 LEU A N 1
ATOM 857 C CA . LEU A 1 108 ? -11.289 -18.141 -6.926 1 98.31 108 LEU A CA 1
ATOM 858 C C . LEU A 1 108 ? -12.758 -17.922 -6.582 1 98.31 108 LEU A C 1
ATOM 860 O O . LEU A 1 108 ? -13.305 -18.609 -5.711 1 98.31 108 LEU A O 1
ATOM 864 N N . LYS A 1 109 ? -13.367 -17 -7.246 1 97.81 109 LYS A N 1
ATOM 865 C CA . LYS A 1 109 ? -14.797 -16.766 -7.047 1 97.81 109 LYS A CA 1
ATOM 866 C C . LYS A 1 109 ? -15.609 -18.016 -7.395 1 97.81 109 LYS A C 1
ATOM 868 O O . LYS A 1 109 ? -16.516 -18.391 -6.66 1 97.81 109 LYS A O 1
ATOM 873 N N . GLU A 1 110 ? -15.297 -18.609 -8.523 1 97.31 110 GLU A N 1
ATOM 874 C CA . GLU A 1 110 ? -15.969 -19.828 -8.961 1 97.31 110 GLU A CA 1
ATOM 875 C C . GLU A 1 110 ? -15.859 -20.922 -7.902 1 97.31 110 GLU A C 1
ATOM 877 O O . GLU A 1 110 ? -16.781 -21.719 -7.719 1 97.31 110 GLU A O 1
ATOM 882 N N . LEU A 1 111 ? -14.742 -20.938 -7.219 1 97.12 111 LEU A N 1
ATOM 883 C CA . LEU A 1 111 ? -14.469 -21.984 -6.234 1 97.12 111 LEU A CA 1
ATOM 884 C C . LEU A 1 111 ? -15.055 -21.609 -4.875 1 97.12 111 LEU A C 1
ATOM 886 O O . LEU A 1 111 ? -14.914 -22.375 -3.912 1 97.12 111 LEU A O 1
ATOM 890 N N . GLY A 1 112 ? -15.57 -20.438 -4.754 1 97.25 112 GLY A N 1
ATOM 891 C CA . GLY A 1 112 ? -16.219 -20.016 -3.523 1 97.25 112 GLY A CA 1
ATOM 892 C C . GLY A 1 112 ? -15.242 -19.5 -2.482 1 97.25 112 GLY A C 1
ATOM 893 O O . GLY A 1 112 ? -15.555 -19.469 -1.291 1 97.25 112 GLY A O 1
ATOM 894 N N . VAL A 1 113 ? -14.055 -19.203 -2.922 1 98.25 113 VAL A N 1
ATOM 895 C CA . VAL A 1 113 ? -13.062 -18.656 -2.012 1 98.25 113 VAL A CA 1
ATOM 896 C C . VAL A 1 113 ? -13.555 -17.297 -1.476 1 98.25 113 VAL A C 1
ATOM 898 O O . VAL A 1 113 ? -14.094 -16.484 -2.227 1 98.25 113 VAL A O 1
ATOM 901 N N . LYS A 1 114 ? -13.297 -17.031 -0.168 1 98.25 114 LYS A N 1
ATOM 902 C CA . LYS A 1 114 ? -13.789 -15.805 0.469 1 98.25 114 LYS A CA 1
ATOM 903 C C . LYS A 1 114 ? -12.672 -14.781 0.616 1 98.25 114 LYS A C 1
ATOM 905 O O . LYS A 1 114 ? -12.906 -13.578 0.513 1 98.25 114 LYS A O 1
ATOM 910 N N . LYS A 1 115 ? -11.531 -15.32 0.912 1 98.56 115 LYS A N 1
ATOM 911 C CA . LYS A 1 115 ? -10.367 -14.461 1.104 1 98.56 115 LYS A CA 1
ATOM 912 C C . LYS A 1 115 ? -9.125 -15.078 0.464 1 98.56 115 LYS A C 1
ATOM 914 O O . LYS A 1 115 ? -8.906 -16.281 0.548 1 98.56 115 LYS A O 1
ATOM 919 N N . VAL A 1 116 ? -8.328 -14.273 -0.158 1 98.88 116 VAL A N 1
ATOM 920 C CA . VAL A 1 116 ? -7.035 -14.711 -0.676 1 98.88 116 VAL A CA 1
ATOM 921 C C . VAL A 1 116 ? -5.918 -13.859 -0.072 1 98.88 116 VAL A C 1
ATOM 923 O O . VAL A 1 116 ? -6.078 -12.648 0.098 1 98.88 116 VAL A O 1
ATOM 926 N N . TYR A 1 117 ? -4.828 -14.516 0.228 1 98.88 117 TYR A N 1
ATOM 927 C CA . TYR A 1 117 ? -3.709 -13.867 0.907 1 98.88 117 TYR A CA 1
ATOM 928 C C . TYR A 1 117 ? -2.436 -13.977 0.076 1 98.88 117 TYR A C 1
ATOM 930 O O . TYR A 1 117 ? -2.334 -14.82 -0.814 1 98.88 117 TYR A O 1
ATOM 938 N N . LEU A 1 118 ? -1.523 -13.164 0.322 1 98.75 118 LEU A N 1
ATOM 939 C CA . LEU A 1 118 ? -0.145 -13.258 -0.144 1 98.75 118 LEU A CA 1
ATOM 940 C C . LEU A 1 118 ? 0.789 -12.445 0.743 1 98.75 118 LEU A C 1
ATOM 942 O O . LEU A 1 118 ? 0.33 -11.648 1.571 1 98.75 118 LEU A O 1
ATOM 946 N N . HIS A 1 119 ? 2.033 -12.711 0.622 1 98 119 HIS A N 1
ATOM 947 C CA . HIS A 1 119 ? 3.053 -11.898 1.27 1 98 119 HIS A CA 1
ATOM 948 C C . HIS A 1 119 ? 3.865 -11.109 0.244 1 98 119 HIS A C 1
ATOM 950 O O . HIS A 1 119 ? 4.086 -11.586 -0.873 1 98 119 HIS A O 1
ATOM 956 N N . THR A 1 120 ? 4.312 -9.984 0.602 1 98 120 THR A N 1
ATOM 957 C CA . THR A 1 120 ? 5.273 -9.195 -0.162 1 98 120 THR A CA 1
ATOM 958 C C . THR A 1 120 ? 6.09 -8.297 0.761 1 98 120 THR A C 1
ATOM 960 O O . THR A 1 120 ? 5.703 -8.055 1.907 1 98 120 THR A O 1
ATOM 963 N N . ALA A 1 121 ? 7.242 -7.891 0.296 1 97.75 121 ALA A N 1
ATOM 964 C CA . ALA A 1 121 ? 8.039 -6.934 1.057 1 97.75 121 ALA A CA 1
ATOM 965 C C . ALA A 1 121 ? 7.387 -5.551 1.05 1 97.75 121 ALA A C 1
ATOM 967 O O . ALA A 1 121 ? 7.055 -5.02 -0.013 1 97.75 121 ALA A O 1
ATOM 968 N N . SER A 1 122 ? 7.266 -4.941 2.215 1 97.5 122 SER A N 1
ATOM 969 C CA . SER A 1 122 ? 6.539 -3.684 2.367 1 97.5 122 SER A CA 1
ATOM 970 C C . SER A 1 122 ? 7.234 -2.549 1.623 1 97.5 122 SER A C 1
ATOM 972 O O . SER A 1 122 ? 6.59 -1.577 1.22 1 97.5 122 SER A O 1
ATOM 974 N N . LYS A 1 123 ? 8.523 -2.652 1.372 1 96.44 123 LYS A N 1
ATOM 975 C CA . LYS A 1 123 ? 9.305 -1.556 0.804 1 96.44 123 LYS A CA 1
ATOM 976 C C . LYS A 1 123 ? 9.328 -1.631 -0.72 1 96.44 123 LYS A C 1
ATOM 978 O O . LYS A 1 123 ? 9.836 -0.723 -1.383 1 96.44 123 LYS A O 1
ATOM 983 N N . VAL A 1 124 ? 8.844 -2.738 -1.259 1 97.19 124 VAL A N 1
ATOM 984 C CA . VAL A 1 124 ? 8.727 -2.811 -2.711 1 97.19 124 VAL A CA 1
ATOM 985 C C . VAL A 1 124 ? 7.473 -2.074 -3.17 1 97.19 124 VAL A C 1
ATOM 987 O O . VAL A 1 124 ? 6.457 -2.701 -3.482 1 97.19 124 VAL A O 1
ATOM 990 N N . ARG A 1 125 ? 7.613 -0.788 -3.285 1 96.75 125 ARG A N 1
ATOM 991 C CA . ARG A 1 125 ? 6.504 0.156 -3.324 1 96.75 125 ARG A CA 1
ATOM 992 C C . ARG A 1 125 ? 5.629 -0.074 -4.555 1 96.75 125 ARG A C 1
ATOM 994 O O . ARG A 1 125 ? 4.402 -0.086 -4.457 1 96.75 125 ARG A O 1
ATOM 1001 N N . ASP A 1 126 ? 6.215 -0.279 -5.691 1 95.69 126 ASP A N 1
ATOM 1002 C CA . ASP A 1 126 ? 5.434 -0.476 -6.906 1 95.69 126 ASP A CA 1
ATOM 1003 C C . ASP A 1 126 ? 4.586 -1.741 -6.816 1 95.69 126 ASP A C 1
ATOM 1005 O O . ASP A 1 126 ? 3.459 -1.777 -7.316 1 95.69 126 ASP A O 1
ATOM 1009 N N . LEU A 1 127 ? 5.148 -2.754 -6.207 1 97.38 127 LEU A N 1
ATOM 1010 C CA . LEU A 1 127 ? 4.426 -4.016 -6.07 1 97.38 127 LEU A CA 1
ATOM 1011 C C . LEU A 1 127 ? 3.256 -3.869 -5.102 1 97.38 127 LEU A C 1
ATOM 1013 O O . LEU A 1 127 ? 2.156 -4.355 -5.375 1 97.38 127 LEU A O 1
ATOM 1017 N N . VAL A 1 128 ? 3.467 -3.174 -3.988 1 98.19 128 VAL A N 1
ATOM 1018 C CA . VAL A 1 128 ? 2.395 -2.934 -3.029 1 98.19 128 VAL A CA 1
ATOM 1019 C C . VAL A 1 128 ? 1.288 -2.111 -3.686 1 98.19 128 VAL A C 1
ATOM 1021 O O . VAL A 1 128 ? 0.105 -2.432 -3.549 1 98.19 128 VAL A O 1
ATOM 1024 N N . ARG A 1 129 ? 1.647 -1.093 -4.414 1 97.75 129 ARG A N 1
ATOM 1025 C CA . ARG A 1 129 ? 0.66 -0.288 -5.125 1 97.75 129 ARG A CA 1
ATOM 1026 C C . ARG A 1 129 ? -0.131 -1.141 -6.113 1 97.75 129 ARG A C 1
ATOM 1028 O O . ARG A 1 129 ? -1.335 -0.939 -6.289 1 97.75 129 ARG A O 1
ATOM 1035 N N . PHE A 1 130 ? 0.58 -2.086 -6.77 1 97.69 130 PHE A N 1
ATOM 1036 C CA . PHE A 1 130 ? -0.068 -3 -7.703 1 97.69 130 PHE A CA 1
ATOM 1037 C C . PHE A 1 130 ? -1.167 -3.795 -7.008 1 97.69 130 PHE A C 1
ATOM 1039 O O . PHE A 1 130 ? -2.297 -3.857 -7.492 1 97.69 130 PHE A O 1
ATOM 1046 N N . TYR A 1 131 ? -0.874 -4.375 -5.895 1 98.38 131 TYR A N 1
ATOM 1047 C CA . TYR A 1 131 ? -1.829 -5.219 -5.184 1 98.38 131 TYR A CA 1
ATOM 1048 C C . TYR A 1 131 ? -2.98 -4.387 -4.629 1 98.38 131 TYR A C 1
ATOM 1050 O O . TYR A 1 131 ? -4.141 -4.801 -4.695 1 98.38 131 TYR A O 1
ATOM 1058 N N . TYR A 1 132 ? -2.682 -3.22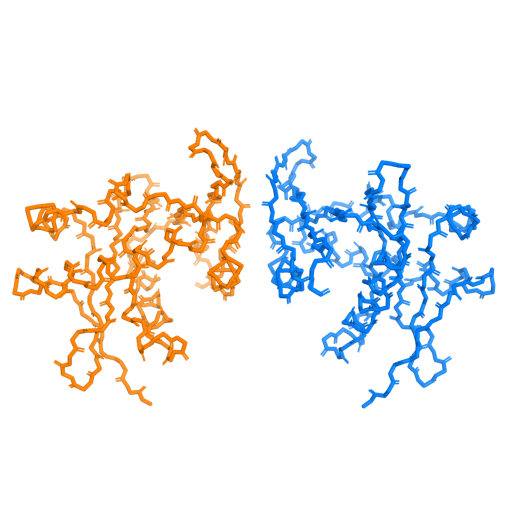5 -4.105 1 98.19 132 TYR A N 1
ATOM 1059 C CA . TYR A 1 132 ? -3.734 -2.361 -3.584 1 98.19 132 TYR A CA 1
ATOM 1060 C C . TYR A 1 132 ? -4.707 -1.961 -4.688 1 98.19 132 TYR A C 1
ATOM 1062 O O . TYR A 1 132 ? -5.91 -1.837 -4.445 1 98.19 132 TYR A O 1
ATOM 1070 N N . ALA A 1 133 ? -4.223 -1.737 -5.828 1 97.19 133 ALA A N 1
ATOM 1071 C CA . ALA A 1 133 ? -5.066 -1.38 -6.965 1 97.19 133 ALA A CA 1
ATOM 1072 C C . ALA A 1 133 ? -6 -2.529 -7.336 1 97.19 133 ALA A C 1
ATOM 1074 O O . ALA A 1 133 ? -6.945 -2.344 -8.102 1 97.19 133 ALA A O 1
ATOM 1075 N N . ARG A 1 134 ? -5.785 -3.67 -6.773 1 96.94 134 ARG A N 1
ATOM 1076 C CA . ARG A 1 134 ? -6.543 -4.855 -7.152 1 96.94 134 ARG A CA 1
ATOM 1077 C C . ARG A 1 134 ? -7.332 -5.406 -5.965 1 96.94 134 ARG A C 1
ATOM 1079 O O . ARG A 1 134 ? -7.641 -6.598 -5.918 1 96.94 134 ARG A O 1
ATOM 1086 N N . GLY A 1 135 ? -7.508 -4.59 -4.988 1 97.12 135 GLY A N 1
ATOM 1087 C CA . GLY A 1 135 ? -8.453 -4.926 -3.93 1 97.12 135 GLY A CA 1
ATOM 1088 C C . GLY A 1 135 ? -7.781 -5.504 -2.697 1 97.12 135 GLY A C 1
ATOM 1089 O O . GLY A 1 135 ? -8.453 -5.879 -1.736 1 97.12 135 GLY A O 1
ATOM 1090 N N . PHE A 1 136 ? -6.445 -5.578 -2.746 1 98.56 136 PHE A N 1
ATOM 1091 C CA . PHE A 1 136 ? -5.742 -6.074 -1.569 1 98.56 136 PHE A CA 1
ATOM 1092 C C . PHE A 1 136 ? -5.531 -4.957 -0.553 1 98.56 136 PHE A C 1
ATOM 1094 O O . PHE A 1 136 ? -5.512 -3.779 -0.913 1 98.56 136 PHE A O 1
ATOM 1101 N N . TYR A 1 137 ? -5.402 -5.32 0.676 1 98.31 137 TYR A N 1
ATOM 1102 C CA . TYR A 1 137 ? -4.957 -4.449 1.757 1 98.31 137 TYR A CA 1
ATOM 1103 C C . TYR A 1 137 ? -4.043 -5.199 2.721 1 98.31 137 TYR A C 1
ATOM 1105 O O . TYR A 1 137 ? -4.109 -6.426 2.824 1 98.31 137 TYR A O 1
ATOM 1113 N N . ILE A 1 138 ? -3.17 -4.5 3.381 1 98.62 138 ILE A N 1
ATOM 1114 C CA . ILE A 1 138 ? -2.242 -5.102 4.328 1 98.62 138 ILE A CA 1
ATOM 1115 C C . ILE A 1 138 ? -2.971 -5.418 5.637 1 98.62 138 ILE A C 1
ATOM 1117 O O . ILE A 1 138 ? -3.65 -4.555 6.195 1 98.62 138 ILE A O 1
ATOM 1121 N N . VAL A 1 139 ? -2.754 -6.602 6.074 1 98.06 139 VAL A N 1
ATOM 1122 C CA . VAL A 1 139 ? -3.43 -7.039 7.293 1 98.06 139 VAL A CA 1
ATOM 1123 C C . VAL A 1 139 ? -2.455 -6.992 8.469 1 98.06 139 VAL A C 1
ATOM 1125 O O . VAL A 1 139 ? -2.848 -6.688 9.594 1 98.06 139 VAL A O 1
ATOM 1128 N N . SER A 1 140 ? -1.288 -7.344 8.211 1 98.12 140 SER A N 1
ATOM 1129 C CA . SER A 1 140 ? -0.261 -7.367 9.242 1 98.12 140 SER A CA 1
ATOM 1130 C C . SER A 1 140 ? 1.137 -7.309 8.641 1 98.12 140 SER A C 1
ATOM 1132 O O . SER A 1 140 ? 1.3 -7.445 7.426 1 98.12 140 SER A O 1
ATOM 1134 N N . THR A 1 141 ? 2.07 -7.027 9.539 1 98.31 141 THR A N 1
ATOM 1135 C CA . THR A 1 141 ? 3.475 -7.039 9.141 1 98.31 141 THR A CA 1
ATOM 1136 C C . THR A 1 141 ? 4.297 -7.902 10.094 1 98.31 141 THR A C 1
ATOM 1138 O O . THR A 1 141 ? 3.881 -8.156 11.227 1 98.31 141 THR A O 1
ATOM 1141 N N . SER A 1 142 ? 5.367 -8.344 9.57 1 97.38 142 SER A N 1
ATOM 1142 C CA . SER A 1 142 ? 6.375 -9.039 10.367 1 97.38 142 SER A CA 1
ATOM 1143 C C . SER A 1 142 ? 7.785 -8.664 9.922 1 97.38 142 SER A C 1
ATOM 1145 O O . SER A 1 142 ? 7.996 -8.266 8.773 1 97.38 142 SER A O 1
ATOM 1147 N N . ASN A 1 143 ? 8.758 -8.711 10.844 1 94.19 143 ASN A N 1
ATOM 1148 C CA . ASN A 1 143 ? 10.156 -8.438 10.531 1 94.19 143 ASN A CA 1
ATOM 1149 C C . ASN A 1 143 ? 11.062 -9.594 10.93 1 94.19 143 ASN A C 1
ATOM 1151 O O . ASN A 1 143 ? 12.242 -9.398 11.219 1 94.19 143 ASN A O 1
ATOM 1155 N N . GLU A 1 144 ? 10.57 -10.711 10.992 1 90.44 144 GLU A N 1
ATOM 1156 C CA . GLU A 1 144 ? 11.281 -11.883 11.492 1 90.44 144 GLU A CA 1
ATOM 1157 C C . GLU A 1 144 ? 12.406 -12.289 10.539 1 90.44 144 GLU A C 1
ATOM 1159 O O . GLU A 1 144 ? 13.398 -12.883 10.969 1 90.44 144 GLU A O 1
ATOM 1164 N N . ASN A 1 145 ? 12.383 -11.938 9.312 1 86.12 145 ASN A N 1
ATOM 1165 C CA . ASN A 1 145 ? 13.359 -12.367 8.312 1 86.12 145 ASN A CA 1
ATOM 1166 C C . ASN A 1 145 ? 14.312 -11.234 7.938 1 86.12 145 ASN A C 1
ATOM 1168 O O . ASN A 1 145 ? 14.984 -11.305 6.91 1 86.12 145 ASN A O 1
ATOM 1172 N N . GLY A 1 146 ? 14.297 -10.203 8.695 1 89.81 146 GLY A N 1
ATOM 1173 C CA . GLY A 1 146 ? 15.242 -9.117 8.484 1 89.81 146 GLY A CA 1
ATOM 1174 C C . GLY A 1 146 ? 14.703 -8.023 7.582 1 89.81 146 GLY A C 1
ATOM 1175 O O . GLY A 1 146 ? 15.445 -7.133 7.172 1 89.81 146 GLY A O 1
ATOM 1176 N N . TYR A 1 147 ? 13.578 -8.227 7.109 1 93.88 147 TYR A N 1
ATOM 1177 C CA . TYR A 1 147 ? 12.891 -7.188 6.352 1 93.88 147 TYR A CA 1
ATOM 1178 C C . TYR A 1 147 ? 11.414 -7.141 6.703 1 93.88 147 TYR A C 1
ATOM 1180 O O . TYR A 1 147 ? 10.875 -8.094 7.273 1 93.88 147 TYR A O 1
ATOM 1188 N N . ILE A 1 148 ? 10.781 -6.074 6.441 1 97.19 148 ILE A N 1
ATOM 1189 C CA . ILE A 1 148 ? 9.367 -5.938 6.773 1 97.19 148 ILE A CA 1
ATOM 1190 C C . ILE A 1 148 ? 8.523 -6.68 5.742 1 97.19 148 ILE A C 1
ATOM 1192 O O . ILE A 1 148 ? 8.375 -6.219 4.605 1 97.19 148 ILE A O 1
ATOM 1196 N N . ARG A 1 149 ? 8.07 -7.77 6.117 1 97.56 149 ARG A N 1
ATOM 1197 C CA . ARG A 1 149 ? 7.188 -8.578 5.289 1 97.56 149 ARG A CA 1
ATOM 1198 C C . ARG A 1 149 ? 5.723 -8.258 5.582 1 97.56 149 ARG A C 1
ATOM 1200 O O . ARG A 1 149 ? 5.309 -8.234 6.742 1 97.56 149 ARG A O 1
ATOM 1207 N N . ALA A 1 150 ? 4.93 -7.992 4.59 1 98.44 150 ALA A N 1
ATOM 1208 C CA . ALA A 1 150 ? 3.523 -7.621 4.727 1 98.44 150 ALA A CA 1
ATOM 1209 C C . ALA A 1 150 ? 2.609 -8.758 4.289 1 98.44 150 ALA A C 1
ATOM 1211 O O . ALA A 1 150 ? 2.807 -9.352 3.223 1 98.44 150 ALA A O 1
ATOM 1212 N N . LEU A 1 151 ? 1.694 -9.078 5.078 1 98.62 151 LEU A N 1
ATOM 1213 C CA . LEU A 1 151 ? 0.604 -9.969 4.699 1 98.62 151 LEU A CA 1
ATOM 1214 C C . LEU A 1 151 ? -0.558 -9.188 4.098 1 98.62 151 LEU A C 1
ATOM 1216 O O . LEU A 1 151 ? -1.108 -8.289 4.75 1 98.62 151 LEU A O 1
ATOM 1220 N N . LEU A 1 152 ? -0.887 -9.477 2.875 1 98.81 152 LEU A N 1
ATOM 1221 C CA . LEU A 1 152 ? -1.995 -8.82 2.195 1 98.81 152 LEU A CA 1
ATOM 1222 C C . LEU A 1 152 ? -3.195 -9.758 2.078 1 98.81 152 LEU A C 1
ATOM 1224 O O . LEU A 1 152 ? -3.033 -10.977 2.021 1 98.81 152 LEU A O 1
ATOM 1228 N N . CYS A 1 153 ? -4.355 -9.133 1.974 1 98.69 153 CYS A N 1
ATOM 1229 C CA . CYS A 1 153 ? -5.605 -9.875 1.851 1 98.69 153 CYS A CA 1
ATOM 1230 C C . CYS A 1 153 ? -6.547 -9.203 0.86 1 98.69 153 CYS A C 1
ATOM 1232 O O . CYS A 1 153 ? -6.598 -7.973 0.786 1 98.69 153 CYS A O 1
ATOM 1234 N N . LYS A 1 154 ? -7.164 -9.953 0.109 1 98.5 154 LYS A N 1
ATOM 1235 C CA . LYS A 1 154 ? -8.289 -9.539 -0.725 1 98.5 154 LYS A CA 1
ATOM 1236 C C . LYS A 1 154 ? -9.531 -10.375 -0.418 1 98.5 154 LYS A C 1
ATOM 1238 O O . LYS A 1 154 ? -9.461 -11.602 -0.342 1 98.5 154 LYS A O 1
ATOM 1243 N N . GLU A 1 155 ? -10.633 -9.711 -0.211 1 98 155 GLU A N 1
ATOM 1244 C CA . GLU A 1 155 ? -11.891 -10.375 0.133 1 98 155 GLU A CA 1
ATOM 1245 C C . GLU A 1 155 ? -12.828 -10.445 -1.07 1 98 155 GLU A C 1
ATOM 1247 O O . GLU A 1 155 ? -12.906 -9.5 -1.856 1 98 155 GLU A O 1
ATOM 1252 N N . TYR A 1 156 ? -13.445 -11.57 -1.2 1 95.44 156 TYR A N 1
ATOM 1253 C CA . TYR A 1 156 ? -14.453 -11.758 -2.24 1 95.44 156 TYR A CA 1
ATOM 1254 C C . TYR A 1 156 ? -15.852 -11.805 -1.642 1 95.44 156 TYR A C 1
ATOM 1256 O O . TYR A 1 156 ? -16.078 -12.484 -0.638 1 95.44 156 TYR A O 1
ATOM 1264 N N . ASN A 1 157 ? -16.5 -10.586 -1.546 1 78.62 157 ASN A N 1
ATOM 1265 C CA . ASN A 1 157 ? -17.875 -10.609 -1.025 1 78.62 157 ASN A CA 1
ATOM 1266 C C . ASN A 1 157 ? -18.828 -11.289 -1.999 1 78.62 157 ASN A C 1
ATOM 1268 O O . ASN A 1 157 ? -18.609 -11.273 -3.209 1 78.62 157 ASN A O 1
ATOM 1272 N N . GLU A 1 158 ? -19.766 -12.211 -1.455 1 59.38 158 GLU A N 1
ATOM 1273 C CA . GLU A 1 158 ? -20.812 -12.844 -2.25 1 59.38 158 GLU A CA 1
ATOM 1274 C C . GLU A 1 158 ? -21.531 -11.828 -3.133 1 59.38 158 GLU A C 1
ATOM 1276 O O . GLU A 1 158 ? -22.016 -12.172 -4.207 1 59.38 158 GLU A O 1
ATOM 1281 N N . GLU A 1 159 ? -21.719 -10.492 -2.674 1 48.91 159 GLU A N 1
ATOM 1282 C CA . GLU A 1 159 ? -22.672 -9.656 -3.416 1 48.91 159 GLU A CA 1
ATOM 1283 C C . GLU A 1 159 ? -21.984 -8.969 -4.594 1 48.91 159 GLU A C 1
ATOM 1285 O O . GLU A 1 159 ? -22.625 -8.25 -5.363 1 48.91 159 GLU A O 1
ATOM 1290 N N . ASN A 1 160 ? -20.656 -8.875 -4.723 1 41.16 160 ASN A N 1
ATOM 1291 C CA . ASN A 1 160 ? -20.234 -8.109 -5.895 1 41.16 160 ASN A CA 1
ATOM 1292 C C . ASN A 1 160 ? -20.25 -8.977 -7.156 1 41.16 160 ASN A C 1
ATOM 1294 O O . ASN A 1 160 ? -19.766 -10.109 -7.141 1 41.16 160 ASN A O 1
ATOM 1298 N N . MET B 1 1 ? -3.705 23.609 -13.789 1 62.84 1 MET B N 1
ATOM 1299 C CA . MET B 1 1 ? -4.309 24.25 -12.625 1 62.84 1 MET B CA 1
ATOM 1300 C C . MET B 1 1 ? -3.275 24.469 -11.523 1 62.84 1 MET B C 1
ATOM 1302 O O . MET B 1 1 ? -2.42 23.609 -11.297 1 62.84 1 MET B O 1
ATOM 1306 N N . GLU B 1 2 ? -3.072 25.812 -11.133 1 77.75 2 GLU B N 1
ATOM 1307 C CA . GLU B 1 2 ? -1.936 26.109 -10.273 1 77.75 2 GLU B CA 1
ATOM 1308 C C . GLU B 1 2 ? -2.359 26.188 -8.805 1 77.75 2 GLU B C 1
ATOM 1310 O O . GLU B 1 2 ? -3.371 26.797 -8.477 1 77.75 2 GLU B O 1
ATOM 1315 N N . PHE B 1 3 ? -1.929 25.281 -7.902 1 87.38 3 PHE B N 1
ATOM 1316 C CA . PHE B 1 3 ? -2.156 25.344 -6.461 1 87.38 3 PHE B CA 1
ATOM 1317 C C . PHE B 1 3 ? -1.075 26.172 -5.773 1 87.38 3 PHE B C 1
ATOM 1319 O O . PHE B 1 3 ? 0.094 26.109 -6.16 1 87.38 3 PHE B O 1
ATOM 1326 N N . VAL B 1 4 ? -1.597 27.094 -4.875 1 93.94 4 VAL B N 1
ATOM 1327 C CA . VAL B 1 4 ? -0.659 27.844 -4.039 1 93.94 4 VAL B CA 1
ATOM 1328 C C . VAL B 1 4 ? -0.678 27.281 -2.617 1 93.94 4 VAL B C 1
ATOM 1330 O O . VAL B 1 4 ? -1.746 27.125 -2.021 1 93.94 4 VAL B O 1
ATOM 1333 N N . VAL B 1 5 ? 0.472 26.969 -2.068 1 97.69 5 VAL B N 1
ATOM 1334 C CA . VAL B 1 5 ? 0.6 26.438 -0.713 1 97.69 5 VAL B CA 1
ATOM 1335 C C . VAL B 1 5 ? 1.375 27.422 0.153 1 97.69 5 VAL B C 1
ATOM 1337 O O . VAL B 1 5 ? 2.41 27.953 -0.266 1 97.69 5 VAL B O 1
ATOM 1340 N N . ARG B 1 6 ? 0.845 27.719 1.272 1 97.56 6 ARG B N 1
ATOM 1341 C CA . ARG B 1 6 ? 1.538 28.594 2.213 1 97.56 6 ARG B CA 1
ATOM 1342 C C . ARG B 1 6 ? 1.316 28.141 3.65 1 97.56 6 ARG B C 1
ATOM 1344 O O . ARG B 1 6 ? 0.466 27.281 3.914 1 97.56 6 ARG B O 1
ATOM 1351 N N . ARG B 1 7 ? 2.053 28.719 4.574 1 98.38 7 ARG B N 1
ATOM 1352 C CA . ARG B 1 7 ? 1.849 28.453 5.996 1 98.38 7 ARG B CA 1
ATOM 1353 C C . ARG B 1 7 ? 0.516 29.016 6.477 1 98.38 7 ARG B C 1
ATOM 1355 O O . ARG B 1 7 ? 0.104 30.094 6.047 1 98.38 7 ARG B O 1
ATOM 1362 N N . ALA B 1 8 ? -0.032 28.375 7.383 1 98.75 8 ALA B N 1
ATOM 1363 C CA . ALA B 1 8 ? -1.326 28.781 7.918 1 98.75 8 ALA B CA 1
ATOM 1364 C C . ALA B 1 8 ? -1.171 29.953 8.891 1 98.75 8 ALA B C 1
ATOM 1366 O O . ALA B 1 8 ? -0.134 30.078 9.547 1 98.75 8 ALA B O 1
ATOM 1367 N N . THR B 1 9 ? -2.189 30.781 8.945 1 98.44 9 THR B N 1
ATOM 1368 C CA . THR B 1 9 ? -2.346 31.812 9.953 1 98.44 9 THR B CA 1
ATOM 1369 C C . THR B 1 9 ? -3.646 31.625 10.734 1 98.44 9 THR B C 1
ATOM 1371 O O . THR B 1 9 ? -4.453 30.75 10.398 1 98.44 9 THR B O 1
ATOM 1374 N N . TYR B 1 10 ? -3.807 32.406 11.734 1 98.75 10 TYR B N 1
ATOM 1375 C CA . TYR B 1 10 ? -5.016 32.281 12.547 1 98.75 10 TYR B CA 1
ATOM 1376 C C . TYR B 1 10 ? -6.258 32.594 11.719 1 98.75 10 TYR B C 1
ATOM 1378 O O . TYR B 1 10 ? -7.352 32.125 12.023 1 98.75 10 TYR B O 1
ATOM 1386 N N . ASP B 1 11 ? -6.141 33.344 10.672 1 98.31 11 ASP B N 1
ATOM 1387 C CA . ASP B 1 11 ? -7.266 33.688 9.805 1 98.31 11 ASP B CA 1
ATOM 1388 C C . ASP B 1 11 ? -7.801 32.469 9.07 1 98.31 11 ASP B C 1
ATOM 1390 O O . ASP B 1 11 ? -8.906 32.5 8.523 1 98.31 11 ASP B O 1
ATOM 1394 N N . ASP B 1 12 ? -7.07 31.422 9.078 1 98.56 12 ASP B N 1
ATOM 1395 C CA . ASP B 1 12 ? -7.406 30.234 8.297 1 98.56 12 ASP B CA 1
ATOM 1396 C C . ASP B 1 12 ? -8.109 29.203 9.164 1 98.56 12 ASP B C 1
ATOM 1398 O O . ASP B 1 12 ? -8.547 28.156 8.664 1 98.56 12 ASP B O 1
ATOM 1402 N N . ILE B 1 13 ? -8.273 29.453 10.422 1 98.75 13 ILE B N 1
ATOM 1403 C CA . ILE B 1 13 ? -8.656 28.469 11.406 1 98.75 13 ILE B CA 1
ATOM 1404 C C . ILE B 1 13 ? -10.023 27.875 11.039 1 98.75 13 ILE B C 1
ATOM 1406 O O . ILE B 1 13 ? -10.203 26.656 11.055 1 98.75 13 ILE B O 1
ATOM 1410 N N . LYS B 1 14 ? -10.953 28.719 10.688 1 98.44 14 LYS B N 1
ATOM 1411 C CA . LYS B 1 14 ? -12.297 28.234 10.359 1 98.44 14 LYS B CA 1
ATOM 1412 C C . LYS B 1 14 ? -12.266 27.328 9.141 1 98.44 14 LYS B C 1
ATOM 1414 O O . LYS B 1 14 ? -12.883 26.25 9.141 1 98.44 14 LYS B O 1
ATOM 1419 N N . ALA B 1 15 ? -11.586 27.734 8.117 1 98.56 15 ALA B N 1
ATOM 1420 C CA . ALA B 1 15 ? -11.477 26.938 6.906 1 98.56 15 ALA B CA 1
ATOM 1421 C C . ALA B 1 15 ? -10.781 25.609 7.184 1 98.56 15 ALA B C 1
ATOM 1423 O O . ALA B 1 15 ? -11.203 24.562 6.691 1 98.56 15 ALA B O 1
ATOM 1424 N N . ILE B 1 16 ? -9.734 25.625 7.988 1 98.81 16 ILE B N 1
ATOM 1425 C CA . ILE B 1 16 ? -8.984 24.438 8.352 1 98.81 16 ILE B CA 1
ATOM 1426 C C . ILE B 1 16 ? -9.906 23.453 9.086 1 98.81 16 ILE B C 1
ATOM 1428 O O . ILE B 1 16 ? -9.922 22.266 8.781 1 98.81 16 ILE B O 1
ATOM 1432 N N . LYS B 1 17 ? -10.664 24.016 9.969 1 98.81 17 LYS B N 1
ATOM 1433 C CA . LYS B 1 17 ? -11.586 23.172 10.742 1 98.81 17 LYS B CA 1
ATOM 1434 C C . LYS B 1 17 ? -12.594 22.484 9.828 1 98.81 17 LYS B C 1
ATOM 1436 O O . LYS B 1 17 ? -12.828 21.281 9.945 1 98.81 17 LYS B O 1
ATOM 1441 N N . GLU B 1 18 ? -13.148 23.234 8.977 1 98.62 18 GLU B N 1
ATOM 1442 C CA . GLU B 1 18 ? -14.164 22.703 8.07 1 98.62 18 GLU B CA 1
ATOM 1443 C C . GLU B 1 18 ? -13.578 21.641 7.145 1 98.62 18 GLU B C 1
ATOM 1445 O O . GLU B 1 18 ? -14.188 20.594 6.949 1 98.62 18 GLU B O 1
ATOM 1450 N N . ILE B 1 19 ? -12.469 21.875 6.59 1 98.69 19 ILE B N 1
ATOM 1451 C CA . ILE B 1 19 ? -11.805 20.953 5.664 1 98.69 19 ILE B CA 1
ATOM 1452 C C . ILE B 1 19 ? -11.445 19.656 6.391 1 98.69 19 ILE B C 1
ATOM 1454 O O . ILE B 1 19 ? -11.695 18.562 5.883 1 98.69 19 ILE B O 1
ATOM 1458 N N . THR B 1 20 ? -10.844 19.812 7.574 1 98.75 20 THR B N 1
ATOM 1459 C CA . THR B 1 20 ? -10.445 18.656 8.352 1 98.75 20 THR B CA 1
ATOM 1460 C C . THR B 1 20 ? -11.648 17.797 8.703 1 98.75 20 THR B C 1
ATOM 1462 O O . THR B 1 20 ? -11.641 16.578 8.5 1 98.75 20 THR B O 1
ATOM 1465 N N . LYS B 1 21 ? -12.68 18.453 9.148 1 98.62 21 LYS B N 1
ATOM 1466 C CA . LYS B 1 21 ? -13.898 17.734 9.5 1 98.62 21 LYS B CA 1
ATOM 1467 C C . LYS B 1 21 ? -14.461 16.984 8.305 1 98.62 21 LYS B C 1
ATOM 1469 O O . LYS B 1 21 ? -14.812 15.805 8.414 1 98.62 21 LYS B O 1
ATOM 1474 N N . GLU B 1 22 ? -14.539 17.625 7.219 1 98.56 22 GLU B N 1
ATOM 1475 C CA . GLU B 1 22 ? -15.07 17.016 6 1 98.56 22 GLU B CA 1
ATOM 1476 C C . GLU B 1 22 ? -14.234 15.812 5.57 1 98.56 22 GLU B C 1
ATOM 1478 O O . GLU B 1 22 ? -14.773 14.719 5.367 1 98.56 22 GLU B O 1
ATOM 1483 N N . ALA B 1 23 ? -12.953 15.992 5.449 1 98.25 23 ALA B N 1
ATOM 1484 C CA . ALA B 1 23 ? -12.039 14.961 4.961 1 98.25 23 ALA B CA 1
ATOM 1485 C C . ALA B 1 23 ? -12.016 13.758 5.898 1 98.25 23 ALA B C 1
ATOM 1487 O O . ALA B 1 23 ? -12.055 12.609 5.449 1 98.25 23 ALA B O 1
ATOM 1488 N N . PHE B 1 24 ? -12.031 14.008 7.191 1 98.5 24 PHE B N 1
ATOM 1489 C CA . PHE B 1 24 ? -11.859 12.914 8.141 1 98.5 24 PHE B CA 1
ATOM 1490 C C . PHE B 1 24 ? -13.188 12.211 8.414 1 98.5 24 PHE B C 1
ATOM 1492 O O . PHE B 1 24 ? -13.211 11.047 8.812 1 98.5 24 PHE B O 1
ATOM 1499 N N . THR B 1 25 ? -14.273 12.961 8.242 1 98.5 25 THR B N 1
ATOM 1500 C CA . THR B 1 25 ? -15.555 12.266 8.273 1 98.5 25 THR B CA 1
ATOM 1501 C C . THR B 1 25 ? -15.625 11.211 7.168 1 98.5 25 THR B C 1
ATOM 1503 O O . THR B 1 25 ? -15.992 10.062 7.422 1 98.5 25 THR B O 1
ATOM 1506 N N . LYS B 1 26 ? -15.25 11.625 5.984 1 97.94 26 LYS B N 1
ATOM 1507 C CA . LYS B 1 26 ? -15.234 10.688 4.863 1 97.94 26 LYS B CA 1
ATOM 1508 C C . LYS B 1 26 ? -14.242 9.547 5.121 1 97.94 26 LYS B C 1
ATOM 1510 O O . LYS B 1 26 ? -14.547 8.391 4.836 1 97.94 26 LYS B O 1
ATOM 1515 N N . TYR B 1 27 ? -13.086 9.836 5.645 1 97.56 27 TYR B N 1
ATOM 1516 C CA . TYR B 1 27 ? -12.078 8.852 6.008 1 97.56 27 TYR B CA 1
ATOM 1517 C C . TYR B 1 27 ? -12.648 7.809 6.961 1 97.56 27 TYR B C 1
ATOM 1519 O O . TYR B 1 27 ? -12.469 6.605 6.754 1 97.56 27 TYR B O 1
ATOM 1527 N N . CYS B 1 28 ? -13.352 8.266 7.969 1 97.38 28 CYS B N 1
ATOM 1528 C CA . CYS B 1 28 ? -13.945 7.375 8.961 1 97.38 28 CYS B CA 1
ATOM 1529 C C . CYS B 1 28 ? -14.969 6.449 8.312 1 97.38 28 CYS B C 1
ATOM 1531 O O . CYS B 1 28 ? -15.008 5.254 8.609 1 97.38 28 CYS B O 1
ATOM 1533 N N . GLU B 1 29 ? -15.758 7.02 7.453 1 97 29 GLU B N 1
ATOM 1534 C CA . GLU B 1 29 ? -16.75 6.223 6.73 1 97 29 GLU B CA 1
ATOM 1535 C C . GLU B 1 29 ? -16.078 5.09 5.953 1 97 29 GLU B C 1
ATOM 1537 O O . GLU B 1 29 ? -16.5 3.936 6.039 1 97 29 GLU B O 1
ATOM 1542 N N . LEU B 1 30 ? -15.07 5.414 5.25 1 95.69 30 LEU B N 1
ATOM 1543 C CA . LEU B 1 30 ? -14.367 4.441 4.414 1 95.69 30 LEU B CA 1
ATOM 1544 C C . LEU B 1 30 ? -13.68 3.387 5.27 1 95.69 30 LEU B C 1
ATOM 1546 O O . LEU B 1 30 ? -13.562 2.229 4.863 1 9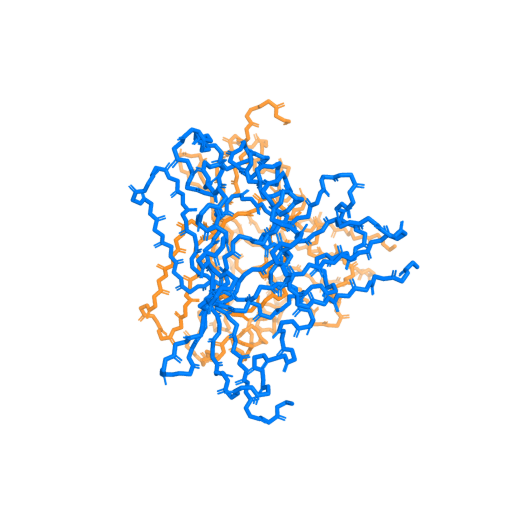5.69 30 LEU B O 1
ATOM 1550 N N . ALA B 1 31 ? -13.227 3.775 6.391 1 95.56 31 ALA B N 1
ATOM 1551 C CA . ALA B 1 31 ? -12.453 2.895 7.262 1 95.56 31 ALA B CA 1
ATOM 1552 C C . ALA B 1 31 ? -13.367 2.117 8.211 1 95.56 31 ALA B C 1
ATOM 1554 O O . ALA B 1 31 ? -12.906 1.234 8.938 1 95.56 31 ALA B O 1
ATOM 1555 N N . GLY B 1 32 ? -14.609 2.453 8.227 1 94.69 32 GLY B N 1
ATOM 1556 C CA . GLY B 1 32 ? -15.539 1.824 9.156 1 94.69 32 GLY B CA 1
ATOM 1557 C C . GLY B 1 32 ? -15.359 2.289 10.586 1 94.69 32 GLY B C 1
ATOM 1558 O O . GLY B 1 32 ? -15.492 1.499 11.523 1 94.69 32 GLY B O 1
ATOM 1559 N N . ILE B 1 33 ? -14.953 3.504 10.734 1 94.88 33 ILE B N 1
ATOM 1560 C CA . ILE B 1 33 ? -14.719 4.113 12.039 1 94.88 33 ILE B CA 1
ATOM 1561 C C . ILE B 1 33 ? -15.852 5.078 12.367 1 94.88 33 ILE B C 1
ATOM 1563 O O . ILE B 1 33 ? -16.359 5.773 11.484 1 94.88 33 ILE B O 1
ATOM 1567 N N . ASP B 1 34 ? -16.234 5.121 13.625 1 95.56 34 ASP B N 1
ATOM 1568 C CA . ASP B 1 34 ? -17.188 6.121 14.078 1 95.56 34 ASP B CA 1
ATOM 1569 C C . ASP B 1 34 ? -16.562 7.512 14.102 1 95.56 34 ASP B C 1
ATOM 1571 O O . ASP B 1 34 ? -15.672 7.781 14.914 1 95.56 34 ASP B O 1
ATOM 1575 N N . PRO B 1 35 ? -17.078 8.367 13.328 1 96.62 35 PRO B N 1
ATOM 1576 C CA . PRO B 1 35 ? -16.5 9.703 13.266 1 96.62 35 PRO B CA 1
ATOM 1577 C C . PRO B 1 35 ? -16.578 10.445 14.602 1 96.62 35 PRO B C 1
ATOM 1579 O O . PRO B 1 35 ? -15.719 11.281 14.898 1 96.62 35 PRO B O 1
ATOM 1582 N N . ALA B 1 36 ? -17.5 10.141 15.391 1 94.88 36 ALA B N 1
ATOM 1583 C CA . ALA B 1 36 ? -17.672 10.797 16.688 1 94.88 36 ALA B CA 1
ATOM 1584 C C . ALA B 1 36 ? -16.5 10.508 17.609 1 94.88 36 ALA B C 1
ATOM 1586 O O . ALA B 1 36 ? -16.266 11.258 18.562 1 94.88 36 ALA B O 1
ATOM 1587 N N . LYS B 1 37 ? -15.82 9.492 17.266 1 92.56 37 LYS B N 1
ATOM 1588 C CA . LYS B 1 37 ? -14.711 9.078 18.125 1 92.56 37 LYS B CA 1
ATOM 1589 C C . LYS B 1 37 ? -13.375 9.516 17.547 1 92.56 37 LYS B C 1
ATOM 1591 O O . LYS B 1 37 ? -12.32 9.266 18.125 1 92.56 37 LYS B O 1
ATOM 1596 N N . ASN B 1 38 ? -13.414 10.125 16.406 1 95.25 38 ASN B N 1
ATOM 1597 C CA . ASN B 1 38 ? -12.195 10.555 15.734 1 95.25 38 ASN B CA 1
ATOM 1598 C C . ASN B 1 38 ? -11.781 11.961 16.156 1 95.25 38 ASN B C 1
ATOM 1600 O O . ASN B 1 38 ? -12.547 12.914 15.977 1 95.25 38 ASN B O 1
ATOM 1604 N N . ALA B 1 39 ? -10.578 12.102 16.641 1 95.94 39 ALA B N 1
ATOM 1605 C CA . ALA B 1 39 ? -10.086 13.352 17.203 1 95.94 39 ALA B CA 1
ATOM 1606 C C . ALA B 1 39 ? -10.047 14.453 16.141 1 95.94 39 ALA B C 1
ATOM 1608 O O . ALA B 1 39 ? -10.273 15.625 16.453 1 95.94 39 ALA B O 1
ATOM 1609 N N . ALA B 1 40 ? -9.75 14.117 14.914 1 97.19 40 ALA B N 1
ATOM 1610 C CA . ALA B 1 40 ? -9.664 15.102 13.844 1 97.19 40 ALA B CA 1
ATOM 1611 C C . ALA B 1 40 ? -11.047 15.672 13.516 1 97.19 40 ALA B C 1
ATOM 1613 O O . ALA B 1 40 ? -11.188 16.875 13.266 1 97.19 40 ALA B O 1
ATOM 1614 N N . VAL B 1 41 ? -12.023 14.836 13.531 1 98.12 41 VAL B N 1
ATOM 1615 C CA . VAL B 1 41 ? -13.391 15.227 13.227 1 98.12 41 VAL B CA 1
ATOM 1616 C C . VAL B 1 41 ? -13.898 16.203 14.289 1 98.12 41 VAL B C 1
ATOM 1618 O O . VAL B 1 41 ? -14.648 17.125 13.984 1 98.12 41 VAL B O 1
ATOM 1621 N N . ASN B 1 42 ? -13.398 16.016 15.508 1 97.88 42 ASN B N 1
ATOM 1622 C CA . ASN B 1 42 ? -13.961 16.75 16.641 1 97.88 42 ASN B CA 1
ATOM 1623 C C . ASN B 1 42 ? -12.984 17.812 17.156 1 97.88 42 ASN B C 1
ATOM 1625 O O . ASN B 1 42 ? -13.133 18.297 18.266 1 97.88 42 ASN B O 1
ATOM 1629 N N . GLU B 1 43 ? -12.023 18.109 16.375 1 98.31 43 GLU B N 1
ATOM 1630 C CA . GLU B 1 43 ? -11.039 19.078 16.859 1 98.31 43 GLU B CA 1
ATOM 1631 C C . GLU B 1 43 ? -11.664 20.453 17.047 1 98.31 43 GLU B C 1
ATOM 1633 O O . GLU B 1 43 ? -12.578 20.828 16.312 1 98.31 43 GLU B O 1
ATOM 1638 N N . THR B 1 44 ? -11.109 21.25 17.969 1 98.38 44 THR B N 1
ATOM 1639 C CA . THR B 1 44 ? -11.609 22.594 18.266 1 98.38 44 THR B CA 1
ATOM 1640 C C . THR B 1 44 ? -10.734 23.656 17.609 1 98.38 44 THR B C 1
ATOM 1642 O O . THR B 1 44 ? -9.633 23.344 17.141 1 98.38 44 THR B O 1
ATOM 1645 N N . GLU B 1 45 ? -11.297 24.859 17.531 1 98.69 45 GLU B N 1
ATOM 1646 C CA . GLU B 1 45 ? -10.484 25.953 17.016 1 98.69 45 GLU B CA 1
ATOM 1647 C C . GLU B 1 45 ? -9.242 26.172 17.875 1 98.69 45 GLU B C 1
ATOM 1649 O O . GLU B 1 45 ? -8.188 26.547 17.359 1 98.69 45 GLU B O 1
ATOM 1654 N N . GLU B 1 46 ? -9.359 25.906 19.141 1 98.56 46 GLU B N 1
ATOM 1655 C CA . GLU B 1 46 ? -8.219 26.031 20.047 1 98.56 46 GLU B CA 1
ATOM 1656 C C . GLU B 1 46 ? -7.148 24.984 19.719 1 98.56 46 GLU B C 1
ATOM 1658 O O . GLU B 1 46 ? -5.953 25.281 19.812 1 98.56 46 GLU B O 1
ATOM 1663 N N . ASP B 1 47 ? -7.566 23.797 19.391 1 98.62 47 ASP B N 1
ATOM 1664 C CA . ASP B 1 47 ? -6.629 22.766 18.953 1 98.62 47 ASP B CA 1
ATOM 1665 C C . ASP B 1 47 ? -5.828 23.234 17.734 1 98.62 47 ASP B C 1
ATOM 1667 O O . ASP B 1 47 ? -4.609 23.062 17.688 1 98.62 47 ASP B O 1
ATOM 1671 N N . ILE B 1 48 ? -6.523 23.844 16.812 1 98.88 48 ILE B N 1
ATOM 1672 C CA . ILE B 1 48 ? -5.918 24.297 15.562 1 98.88 48 ILE B CA 1
ATOM 1673 C C . ILE B 1 48 ? -4.945 25.438 15.852 1 98.88 48 ILE B C 1
ATOM 1675 O O . ILE B 1 48 ? -3.832 25.469 15.32 1 98.88 48 ILE B O 1
ATOM 1679 N N . LYS B 1 49 ? -5.387 26.328 16.703 1 98.75 49 LYS B N 1
ATOM 1680 C CA . LYS B 1 49 ? -4.516 27.422 17.109 1 98.75 49 LYS B CA 1
ATOM 1681 C C . LYS B 1 49 ? -3.219 26.906 17.719 1 98.75 49 LYS B C 1
ATOM 1683 O O . LYS B 1 49 ? -2.131 27.375 17.375 1 98.75 49 LYS B O 1
ATOM 1688 N N . ARG B 1 50 ? -3.369 26.031 18.594 1 98.69 50 ARG B N 1
ATOM 1689 C CA . ARG B 1 50 ? -2.207 25.422 19.234 1 98.69 50 ARG B CA 1
ATOM 1690 C C . ARG B 1 50 ? -1.266 24.797 18.219 1 98.69 50 ARG B C 1
ATOM 1692 O O . ARG B 1 50 ? -0.047 24.969 18.297 1 98.69 50 ARG B O 1
ATOM 1699 N N . ASP B 1 51 ? -1.831 24.094 17.312 1 98.81 51 ASP B N 1
ATOM 1700 C CA . ASP B 1 51 ? -1.007 23.438 16.297 1 98.81 51 ASP B CA 1
ATOM 1701 C C . ASP B 1 51 ? -0.298 24.469 15.422 1 98.81 51 ASP B C 1
ATOM 1703 O O . ASP B 1 51 ? 0.865 24.281 15.055 1 98.81 51 ASP B O 1
ATOM 1707 N N . ILE B 1 52 ? -0.999 25.547 15.055 1 98.81 52 ILE B N 1
ATOM 1708 C CA . ILE B 1 52 ? -0.384 26.594 14.258 1 98.81 52 ILE B CA 1
ATOM 1709 C C . ILE B 1 52 ? 0.831 27.156 14.992 1 98.81 52 ILE B C 1
ATOM 1711 O O . ILE B 1 52 ? 1.847 27.484 14.367 1 98.81 52 ILE B O 1
ATOM 1715 N N . ASP B 1 53 ? 0.768 27.172 16.297 1 98.62 53 ASP B N 1
ATOM 1716 C CA . ASP B 1 53 ? 1.819 27.75 17.125 1 98.62 53 ASP B CA 1
ATOM 1717 C C . ASP B 1 53 ? 2.984 26.781 17.297 1 98.62 53 ASP B C 1
ATOM 1719 O O . ASP B 1 53 ? 4.125 27.203 17.5 1 98.62 53 ASP B O 1
ATOM 1723 N N . THR B 1 54 ? 2.721 25.516 17.219 1 98.56 54 THR B N 1
ATOM 1724 C CA . THR B 1 54 ? 3.721 24.578 17.719 1 98.56 54 THR B CA 1
ATOM 1725 C C . THR B 1 54 ? 4.184 23.625 16.609 1 98.56 54 THR B C 1
ATOM 1727 O O . THR B 1 54 ? 5.195 22.938 16.75 1 98.56 54 THR B O 1
ATOM 1730 N N . LYS B 1 55 ? 3.428 23.594 15.508 1 98.75 55 LYS B N 1
ATOM 1731 C CA . LYS B 1 55 ? 3.734 22.672 14.422 1 98.75 55 LYS B CA 1
ATOM 1732 C C . LYS B 1 55 ? 3.889 23.422 13.094 1 98.75 55 LYS B C 1
ATOM 1734 O O . LYS B 1 55 ? 3.773 24.656 13.055 1 98.75 55 LYS B O 1
ATOM 1739 N N . GLU B 1 56 ? 4.293 22.656 12.062 1 98.62 56 GLU B N 1
ATOM 1740 C CA . GLU B 1 56 ? 4.195 23.125 10.68 1 98.62 56 GLU B CA 1
ATOM 1741 C C . GLU B 1 56 ? 2.799 22.906 10.117 1 98.62 56 GLU B C 1
ATOM 1743 O O . GLU B 1 56 ? 2.406 21.766 9.859 1 98.62 56 GLU B O 1
ATOM 1748 N N . VAL B 1 57 ? 2.082 24 9.93 1 98.88 57 VAL B N 1
ATOM 1749 C CA . VAL B 1 57 ? 0.73 23.906 9.391 1 98.88 57 VAL B CA 1
ATOM 1750 C C . VAL B 1 57 ? 0.648 24.656 8.062 1 98.88 57 VAL B C 1
ATOM 1752 O O . VAL B 1 57 ? 1.021 25.828 7.977 1 98.88 57 VAL B O 1
ATOM 1755 N N . TYR B 1 58 ? 0.143 23.938 7.016 1 98.81 58 TYR B N 1
ATOM 1756 C CA . TYR B 1 58 ? 0.055 24.516 5.68 1 98.81 58 TYR B CA 1
ATOM 1757 C C . TYR B 1 58 ? -1.372 24.453 5.148 1 98.81 58 TYR B C 1
ATOM 1759 O O . TYR B 1 58 ? -2.137 23.562 5.52 1 98.81 58 TYR B O 1
ATOM 1767 N N . VAL B 1 59 ? -1.691 25.406 4.312 1 98.75 59 VAL B N 1
ATOM 1768 C CA . VAL B 1 59 ? -2.959 25.422 3.588 1 98.75 59 VAL B CA 1
ATOM 1769 C C . VAL B 1 59 ? -2.697 25.562 2.092 1 98.75 59 VAL B C 1
ATOM 1771 O O . VAL B 1 59 ? -1.718 26.188 1.687 1 98.75 59 VAL B O 1
ATOM 1774 N N . ALA B 1 60 ? -3.527 24.938 1.289 1 98.19 60 ALA B N 1
ATOM 1775 C CA . ALA B 1 60 ? -3.48 25.047 -0.167 1 98.19 60 ALA B CA 1
ATOM 1776 C C . ALA B 1 60 ? -4.688 25.812 -0.701 1 98.19 60 ALA B C 1
ATOM 1778 O O . ALA B 1 60 ? -5.82 25.578 -0.267 1 98.19 60 ALA B O 1
ATOM 1779 N N . PHE B 1 61 ? -4.426 26.672 -1.68 1 95.56 61 PHE B N 1
ATOM 1780 C CA . PHE B 1 61 ? -5.449 27.5 -2.314 1 95.56 61 PHE B CA 1
ATOM 1781 C C . PHE B 1 61 ? -5.66 27.062 -3.764 1 95.56 61 PHE B C 1
ATOM 1783 O O . PHE B 1 61 ? -4.707 26.719 -4.461 1 95.56 61 PHE B O 1
ATOM 1790 N N . MET B 1 62 ? -6.902 27.094 -4.059 1 93.5 62 MET B N 1
ATOM 1791 C CA . MET B 1 62 ? -7.293 27.078 -5.465 1 93.5 62 MET B CA 1
ATOM 1792 C C . MET B 1 62 ? -8.297 28.188 -5.766 1 93.5 62 MET B C 1
ATOM 1794 O O . MET B 1 62 ? -9.336 28.297 -5.109 1 93.5 62 MET B O 1
ATOM 1798 N N . ASP B 1 63 ? -7.934 29.047 -6.723 1 89 63 ASP B N 1
ATOM 1799 C CA . ASP B 1 63 ? -8.797 30.156 -7.113 1 89 63 ASP B CA 1
ATOM 1800 C C . ASP B 1 63 ? -9.211 30.984 -5.898 1 89 63 ASP B C 1
ATOM 1802 O O . ASP B 1 63 ? -10.398 31.281 -5.719 1 89 63 ASP B O 1
ATOM 1806 N N . GLY B 1 64 ? -8.336 31.156 -4.941 1 89 64 GLY B N 1
ATOM 1807 C CA . GLY B 1 64 ? -8.539 32.062 -3.809 1 89 64 GLY B CA 1
ATOM 1808 C C . GLY B 1 64 ? -9.234 31.375 -2.641 1 89 64 GLY B C 1
ATOM 1809 O O . GLY B 1 64 ? -9.445 32 -1.597 1 89 64 GLY B O 1
ATOM 1810 N N . ILE B 1 65 ? -9.516 30.156 -2.814 1 93.88 65 ILE B N 1
ATOM 1811 C CA . ILE B 1 65 ? -10.219 29.422 -1.767 1 93.88 65 ILE B CA 1
ATOM 1812 C C . ILE B 1 65 ? -9.297 28.344 -1.187 1 93.88 65 ILE B C 1
ATOM 1814 O O . ILE B 1 65 ? -8.586 27.656 -1.927 1 93.88 65 ILE B O 1
ATOM 1818 N N . ILE B 1 66 ? -9.344 28.281 0.191 1 97.69 66 ILE B N 1
ATOM 1819 C CA . ILE B 1 66 ? -8.562 27.203 0.819 1 97.69 66 ILE B CA 1
ATOM 1820 C C . ILE B 1 66 ? -9.258 25.859 0.594 1 97.69 66 ILE B C 1
ATOM 1822 O O . ILE B 1 66 ? -10.422 25.688 0.946 1 97.69 66 ILE B O 1
ATOM 1826 N N . VAL B 1 67 ? -8.484 24.891 0.044 1 98 67 VAL B N 1
ATOM 1827 C CA . VAL B 1 67 ? -9.125 23.641 -0.354 1 98 67 VAL B CA 1
ATOM 1828 C C . VAL B 1 67 ? -8.406 22.453 0.303 1 98 67 VAL B C 1
ATOM 1830 O O . VAL B 1 67 ? -8.852 21.312 0.196 1 98 67 VAL B O 1
ATOM 1833 N N . GLY B 1 68 ? -7.293 22.672 1 1 98.56 68 GLY B N 1
ATOM 1834 C CA . GLY B 1 68 ? -6.543 21.609 1.655 1 98.56 68 GLY B CA 1
ATOM 1835 C C . GLY B 1 68 ? -5.691 22.109 2.809 1 98.56 68 GLY B C 1
ATOM 1836 O O . GLY B 1 68 ? -5.398 23.297 2.9 1 98.56 68 GLY B O 1
ATOM 1837 N N . THR B 1 69 ? -5.344 21.219 3.684 1 98.88 69 THR B N 1
ATOM 1838 C CA . THR B 1 69 ? -4.5 21.531 4.828 1 98.88 69 THR B CA 1
ATOM 1839 C C . THR B 1 69 ? -3.715 20.312 5.277 1 98.88 69 THR B C 1
ATOM 1841 O O . THR B 1 69 ? -4.125 19.172 5.016 1 98.88 69 THR B O 1
ATOM 1844 N N . ILE B 1 70 ? -2.621 20.516 5.91 1 98.88 70 ILE B N 1
ATOM 1845 C CA . ILE B 1 70 ? -1.762 19.453 6.418 1 98.88 70 ILE B CA 1
ATOM 1846 C C . ILE B 1 70 ? -0.981 19.953 7.629 1 98.88 70 ILE B C 1
ATOM 1848 O O . ILE B 1 70 ? -0.618 21.125 7.699 1 98.88 70 ILE B O 1
ATOM 1852 N N . ARG B 1 71 ? -0.778 19.078 8.609 1 98.94 71 ARG B N 1
ATOM 1853 C CA . ARG B 1 71 ? -0.009 19.406 9.805 1 98.94 71 ARG B CA 1
ATOM 1854 C C . ARG B 1 71 ? 1.155 18.438 9.992 1 98.94 71 ARG B C 1
ATOM 1856 O O . ARG B 1 71 ? 1.014 17.234 9.758 1 98.94 71 ARG B O 1
ATOM 1863 N N . VAL B 1 72 ? 2.301 19.031 10.43 1 98.94 72 VAL B N 1
ATOM 1864 C CA . VAL B 1 72 ? 3.49 18.219 10.648 1 98.94 72 VAL B CA 1
ATOM 1865 C C . VAL B 1 72 ? 4.137 18.594 11.977 1 98.94 72 VAL B C 1
ATOM 1867 O O . VAL B 1 72 ? 4.41 19.766 12.234 1 98.94 72 VAL B O 1
ATOM 1870 N N . GLU B 1 73 ? 4.289 17.625 12.805 1 98.88 73 GLU B N 1
ATOM 1871 C CA . GLU B 1 73 ? 5.055 17.797 14.031 1 98.88 73 GLU B CA 1
ATOM 1872 C C . GLU B 1 73 ? 6.508 17.359 13.844 1 98.88 73 GLU B C 1
ATOM 1874 O O . GLU B 1 73 ? 6.773 16.281 13.328 1 98.88 73 GLU B O 1
ATOM 1879 N N . ILE B 1 74 ? 7.391 18.25 14.219 1 98.62 74 ILE B N 1
ATOM 1880 C CA . ILE B 1 74 ? 8.82 17.969 14.117 1 98.62 74 ILE B CA 1
ATOM 1881 C C . ILE B 1 74 ? 9.367 17.578 15.484 1 98.62 74 ILE B C 1
ATOM 1883 O O . ILE B 1 74 ? 9.117 18.266 16.484 1 98.62 74 ILE B O 1
ATOM 1887 N N . PHE B 1 75 ? 10.141 16.516 15.477 1 98.62 75 PHE B N 1
ATOM 1888 C CA . PHE B 1 75 ? 10.688 16.047 16.734 1 98.62 75 PHE B CA 1
ATOM 1889 C C . PHE B 1 75 ? 12.188 16.297 16.797 1 98.62 75 PHE B C 1
ATOM 1891 O O . PHE B 1 75 ? 12.852 16.406 15.766 1 98.62 75 PHE B O 1
ATOM 1898 N N . PRO B 1 76 ? 12.758 16.312 17.953 1 97.5 76 PRO B N 1
ATOM 1899 C CA . PRO B 1 76 ? 14.18 16.609 18.141 1 97.5 76 PRO B CA 1
ATOM 1900 C C . PRO B 1 76 ? 15.086 15.539 17.547 1 97.5 76 PRO B C 1
ATOM 1902 O O . PRO B 1 76 ? 16.234 15.828 17.188 1 97.5 76 PRO B O 1
ATOM 1905 N N . ASP B 1 77 ? 14.633 14.383 17.406 1 97.69 77 ASP B N 1
ATOM 1906 C CA . ASP B 1 77 ? 15.469 13.289 16.906 1 97.69 77 ASP B CA 1
ATOM 1907 C C . ASP B 1 77 ? 15.477 13.258 15.375 1 97.69 77 ASP B C 1
ATOM 1909 O O . ASP B 1 77 ? 15.812 12.234 14.773 1 97.69 77 ASP B O 1
ATOM 1913 N N . LYS B 1 78 ? 14.992 14.297 14.773 1 97.19 78 LYS B N 1
ATOM 1914 C CA . LYS B 1 78 ? 15 14.477 13.32 1 97.19 78 LYS B CA 1
ATOM 1915 C C . LYS B 1 78 ? 13.977 13.562 12.648 1 97.19 78 LYS B C 1
ATOM 1917 O O . LYS B 1 78 ? 14.219 13.055 11.555 1 97.19 78 LYS B O 1
ATOM 1922 N N . THR B 1 79 ? 12.977 13.266 13.336 1 98.69 79 THR B N 1
ATOM 1923 C CA . THR B 1 79 ? 11.797 12.625 12.75 1 98.69 79 THR B CA 1
ATOM 1924 C C . THR B 1 79 ? 10.609 13.578 12.758 1 98.69 79 THR B C 1
ATOM 1926 O O . THR B 1 79 ? 10.664 14.648 13.375 1 98.69 79 THR B O 1
ATOM 1929 N N . ALA B 1 80 ? 9.617 13.234 12.023 1 98.88 80 ALA B N 1
ATOM 1930 C CA . ALA B 1 80 ? 8.406 14.055 11.953 1 98.88 80 ALA B CA 1
ATOM 1931 C C . ALA B 1 80 ? 7.164 13.18 11.852 1 98.88 80 ALA B C 1
ATOM 1933 O O . ALA B 1 80 ? 7.262 11.969 11.609 1 98.88 80 ALA B O 1
ATOM 1934 N N . TYR B 1 81 ? 6.055 13.805 12.078 1 98.94 81 TYR B N 1
ATOM 1935 C CA . TYR B 1 81 ? 4.77 13.117 12.016 1 98.94 81 TYR B CA 1
ATOM 1936 C C . TYR B 1 81 ? 3.727 13.977 11.312 1 98.94 81 TYR B C 1
ATOM 1938 O O . TYR B 1 81 ? 3.498 15.125 11.703 1 98.94 81 TYR B O 1
ATOM 1946 N N . ILE B 1 82 ? 3.17 13.43 10.281 1 98.88 82 ILE B N 1
ATOM 1947 C CA . ILE B 1 82 ? 2.123 14.109 9.523 1 98.88 82 ILE B CA 1
ATOM 1948 C C . ILE B 1 82 ? 0.756 13.766 10.109 1 98.88 82 ILE B C 1
ATOM 1950 O O . ILE B 1 82 ? 0.453 12.586 10.344 1 98.88 82 ILE B O 1
ATOM 1954 N N . SER B 1 83 ? -0.015 14.781 10.336 1 98.38 83 SER B N 1
ATOM 1955 C CA . SER B 1 83 ? -1.376 14.602 10.836 1 98.38 83 SER B CA 1
ATOM 1956 C C . SER B 1 83 ? -2.34 15.57 10.164 1 98.38 83 SER B C 1
ATOM 1958 O O . SER B 1 83 ? -1.914 16.516 9.5 1 98.38 83 SER B O 1
ATOM 1960 N N . ARG B 1 84 ? -3.598 15.289 10.273 1 98.5 84 ARG B N 1
ATOM 1961 C CA . ARG B 1 84 ? -4.668 16.188 9.852 1 98.5 84 ARG B CA 1
ATOM 1962 C C . ARG B 1 84 ? -4.488 16.594 8.391 1 98.5 84 ARG B C 1
ATOM 1964 O O . ARG B 1 84 ? -4.57 17.781 8.07 1 98.5 84 ARG B O 1
ATOM 1971 N N . PHE B 1 85 ? -4.078 15.727 7.562 1 98.56 85 PHE B N 1
ATOM 1972 C CA . PHE B 1 85 ? -3.961 15.93 6.125 1 98.56 85 PHE B CA 1
ATOM 1973 C C . PHE B 1 85 ? -5.309 15.75 5.438 1 98.56 85 PHE B C 1
ATOM 1975 O O . PHE B 1 85 ? -5.852 14.641 5.418 1 98.56 85 PHE B O 1
ATOM 1982 N N . GLY B 1 86 ? -5.84 16.859 4.977 1 98.38 86 GLY B N 1
ATOM 1983 C CA . GLY B 1 86 ? -7.156 16.797 4.363 1 98.38 86 GLY B CA 1
ATOM 1984 C C . GLY B 1 86 ? -7.297 17.719 3.166 1 98.38 86 GLY B C 1
ATOM 1985 O O . GLY B 1 86 ? -6.715 18.812 3.143 1 98.38 86 GLY B O 1
ATOM 1986 N N . VAL B 1 87 ? -8.047 17.297 2.215 1 98.25 87 VAL B N 1
ATOM 1987 C CA . VAL B 1 87 ? -8.461 18.062 1.046 1 98.25 87 VAL B CA 1
ATOM 1988 C C . VAL B 1 87 ? -9.977 18.031 0.921 1 98.25 87 VAL B C 1
ATOM 1990 O O . VAL B 1 87 ? -10.609 17 1.134 1 98.25 87 VAL B O 1
ATOM 1993 N N . ARG B 1 88 ? -10.539 19.141 0.606 1 97.56 88 ARG B N 1
ATOM 1994 C CA . ARG B 1 88 ? -11.977 19.156 0.347 1 97.56 88 ARG B CA 1
ATOM 1995 C C . ARG B 1 88 ? -12.359 18.078 -0.651 1 97.56 88 ARG B C 1
ATOM 1997 O O . ARG B 1 88 ? -11.672 17.859 -1.648 1 97.56 88 ARG B O 1
ATOM 2004 N N . LEU B 1 89 ? -13.531 17.469 -0.431 1 96.62 89 LEU B N 1
ATOM 2005 C CA . LEU B 1 89 ? -13.938 16.297 -1.194 1 96.62 89 LEU B CA 1
ATOM 2006 C C . LEU B 1 89 ? -14.062 16.625 -2.678 1 96.62 89 LEU B C 1
ATOM 2008 O O . LEU B 1 89 ? -13.609 15.867 -3.529 1 96.62 89 LEU B O 1
ATOM 2012 N N . ASN B 1 90 ? -14.555 17.781 -2.98 1 94.69 90 ASN B N 1
ATOM 2013 C CA . ASN B 1 90 ? -14.805 18.188 -4.363 1 94.69 90 ASN B CA 1
ATOM 2014 C C . ASN B 1 90 ? -13.508 18.547 -5.086 1 94.69 90 ASN B C 1
ATOM 2016 O O . ASN B 1 90 ? -13.508 18.734 -6.301 1 94.69 90 ASN B O 1
ATOM 2020 N N . TYR B 1 91 ? -12.422 18.594 -4.355 1 93.62 91 TYR B N 1
ATOM 2021 C CA . TYR B 1 91 ? -11.148 19 -4.945 1 93.62 91 TYR B CA 1
ATOM 2022 C C . TYR B 1 91 ? -10.141 17.859 -4.891 1 93.62 91 TYR B C 1
ATOM 2024 O O . TYR B 1 91 ? -8.969 18.047 -5.219 1 93.62 91 TYR B O 1
ATOM 2032 N N . GLN B 1 92 ? -10.578 16.703 -4.492 1 92.44 92 GLN B N 1
ATOM 2033 C CA . GLN B 1 92 ? -9.688 15.547 -4.422 1 92.44 92 GLN B CA 1
ATOM 2034 C C . GLN B 1 92 ? -9.375 15.016 -5.812 1 92.44 92 GLN B C 1
ATOM 2036 O O . GLN B 1 92 ? -10.086 15.312 -6.777 1 92.44 92 GLN B O 1
ATOM 2041 N N . ASN B 1 93 ? -8.195 14.359 -5.918 1 90 93 ASN B N 1
ATOM 2042 C CA . ASN B 1 93 ? -7.73 13.742 -7.152 1 90 93 ASN B CA 1
ATOM 2043 C C . ASN B 1 93 ? -7.461 14.789 -8.234 1 90 93 ASN B C 1
ATOM 2045 O O . ASN B 1 93 ? -7.668 14.523 -9.422 1 90 93 ASN B O 1
ATOM 2049 N N . ASN B 1 94 ? -7.105 15.961 -7.75 1 90 94 ASN B N 1
ATOM 2050 C CA . ASN B 1 94 ? -6.812 17.047 -8.68 1 90 94 ASN B CA 1
ATOM 2051 C C . ASN B 1 94 ? -5.422 17.625 -8.445 1 90 94 ASN B C 1
ATOM 2053 O O . ASN B 1 94 ? -5.121 18.734 -8.914 1 90 94 ASN B O 1
ATOM 2057 N N . GLY B 1 95 ? -4.664 16.953 -7.617 1 94.12 95 GLY B N 1
ATOM 2058 C CA . GLY B 1 95 ? -3.277 17.359 -7.461 1 94.12 95 GLY B CA 1
ATOM 2059 C C . GLY B 1 95 ? -3.029 18.156 -6.195 1 94.12 95 GLY B C 1
ATOM 2060 O O . GLY B 1 95 ? -1.88 18.438 -5.844 1 94.12 95 GLY B O 1
ATOM 2061 N N . VAL B 1 96 ? -4.07 18.547 -5.473 1 94.94 96 VAL B N 1
ATOM 2062 C CA . VAL B 1 96 ? -3.941 19.359 -4.27 1 94.94 96 VAL B CA 1
ATOM 2063 C C . VAL B 1 96 ? -3.102 18.625 -3.232 1 94.94 96 VAL B C 1
ATOM 2065 O O . VAL B 1 96 ? -2.166 19.188 -2.664 1 94.94 96 VAL B O 1
ATOM 2068 N N . GLY B 1 97 ? -3.438 17.375 -2.998 1 96.94 97 GLY B N 1
ATOM 2069 C CA . GLY B 1 97 ? -2.678 16.578 -2.045 1 96.94 97 GLY B CA 1
ATOM 2070 C C . GLY B 1 97 ? -1.208 16.469 -2.4 1 96.94 97 GLY B C 1
ATOM 2071 O O . GLY B 1 97 ? -0.343 16.562 -1.528 1 96.94 97 GLY B O 1
ATOM 2072 N N . LYS B 1 98 ? -0.991 16.297 -3.648 1 95.94 98 LYS B N 1
ATOM 2073 C CA . LYS B 1 98 ? 0.382 16.219 -4.137 1 95.94 98 LYS B CA 1
ATOM 2074 C C . LYS B 1 98 ? 1.138 17.516 -3.877 1 95.94 98 LYS B C 1
ATOM 2076 O O . LYS B 1 98 ? 2.301 17.484 -3.467 1 95.94 98 LYS B O 1
ATOM 2081 N N . ALA B 1 99 ? 0.497 18.594 -4.137 1 96.06 99 ALA B N 1
ATOM 2082 C CA . ALA B 1 99 ? 1.115 19.906 -3.947 1 96.06 99 ALA B CA 1
ATOM 2083 C C . ALA B 1 99 ? 1.466 20.125 -2.479 1 96.06 99 ALA B C 1
ATOM 2085 O O . ALA B 1 99 ? 2.555 20.609 -2.164 1 96.06 99 ALA B O 1
ATOM 2086 N N . LEU B 1 100 ? 0.531 19.781 -1.6 1 97.69 100 LEU B N 1
ATOM 2087 C CA . LEU B 1 100 ? 0.769 19.922 -0.167 1 97.69 100 LEU B CA 1
ATOM 2088 C C . LEU B 1 100 ? 1.946 19.062 0.274 1 97.69 100 LEU B C 1
ATOM 2090 O O . LEU B 1 100 ? 2.85 19.547 0.961 1 97.69 100 LEU B O 1
ATOM 2094 N N . MET B 1 101 ? 1.938 17.844 -0.148 1 97.56 101 MET B N 1
ATOM 2095 C CA . MET B 1 101 ? 2.982 16.891 0.24 1 97.56 101 MET B CA 1
ATOM 2096 C C . MET B 1 101 ? 4.344 17.344 -0.274 1 97.56 101 MET B C 1
ATOM 2098 O O . MET B 1 101 ? 5.359 17.172 0.403 1 97.56 101 MET B O 1
ATOM 2102 N N . LYS B 1 102 ? 4.383 17.875 -1.45 1 97 102 LYS B N 1
ATOM 2103 C CA . LYS B 1 102 ? 5.633 18.359 -2.02 1 97 102 LYS B CA 1
ATOM 2104 C C . LYS B 1 102 ? 6.242 19.453 -1.146 1 97 102 LYS B C 1
ATOM 2106 O O . LYS B 1 102 ? 7.438 19.438 -0.858 1 97 102 LYS B O 1
ATOM 2111 N N . VAL B 1 103 ? 5.457 20.406 -0.79 1 97.5 103 VAL B N 1
ATOM 2112 C CA . VAL B 1 103 ? 5.918 21.5 0.047 1 97.5 103 VAL B CA 1
ATOM 2113 C C . VAL B 1 103 ? 6.414 20.969 1.387 1 97.5 103 VAL B C 1
ATOM 2115 O O . VAL B 1 103 ? 7.457 21.391 1.89 1 97.5 103 VAL B O 1
ATOM 2118 N N . VAL B 1 104 ? 5.684 20.031 1.958 1 98.06 104 VAL B N 1
ATOM 2119 C CA . VAL B 1 104 ? 6.07 19.422 3.229 1 98.06 104 VAL B CA 1
ATOM 2120 C C . VAL B 1 104 ? 7.398 18.688 3.068 1 98.06 104 VAL B C 1
ATOM 2122 O O . VAL B 1 104 ? 8.297 18.828 3.896 1 98.06 104 VAL B O 1
ATOM 2125 N N . ASP B 1 105 ? 7.504 17.938 1.994 1 98.12 105 ASP B N 1
ATOM 2126 C CA . ASP B 1 105 ? 8.75 17.234 1.725 1 98.12 105 ASP B CA 1
ATOM 2127 C C . ASP B 1 105 ? 9.938 18.188 1.681 1 98.12 105 ASP B C 1
ATOM 2129 O O . ASP B 1 105 ? 10.977 17.938 2.295 1 98.12 105 ASP B O 1
ATOM 2133 N N . GLU B 1 106 ? 9.797 19.219 0.966 1 97.69 106 GLU B N 1
ATOM 2134 C CA . GLU B 1 106 ? 10.867 20.203 0.838 1 97.69 106 GLU B CA 1
ATOM 2135 C C . GLU B 1 106 ? 11.227 20.812 2.193 1 97.69 106 GLU B C 1
ATOM 2137 O O . GLU B 1 106 ? 12.398 20.953 2.525 1 97.69 106 GLU B O 1
ATOM 2142 N N . ARG B 1 107 ? 10.227 21.156 2.92 1 98 107 ARG B N 1
ATOM 2143 C CA . ARG B 1 107 ? 10.438 21.75 4.238 1 98 107 ARG B CA 1
ATOM 2144 C C . ARG B 1 107 ? 11.156 20.766 5.164 1 98 107 ARG B C 1
ATOM 2146 O O . ARG B 1 107 ? 12.062 21.156 5.902 1 98 107 ARG B O 1
ATOM 2153 N N . LEU B 1 108 ? 10.711 19.547 5.195 1 98.31 108 LEU B N 1
ATOM 2154 C CA . LEU B 1 108 ? 11.297 18.547 6.066 1 98.31 108 LEU B CA 1
ATOM 2155 C C . LEU B 1 108 ? 12.766 18.312 5.719 1 98.31 108 LEU B C 1
ATOM 2157 O O . LEU B 1 108 ? 13.609 18.188 6.613 1 98.31 108 LEU B O 1
ATOM 2161 N N . LYS B 1 109 ? 13.055 18.266 4.465 1 97.81 109 LYS B N 1
ATOM 2162 C CA . LYS B 1 109 ? 14.445 18.141 4.035 1 97.81 109 LYS B CA 1
ATOM 2163 C C . LYS B 1 109 ? 15.273 19.328 4.52 1 97.81 109 LYS B C 1
ATOM 2165 O O . LYS B 1 109 ? 16.391 19.156 5.008 1 97.81 109 LYS B O 1
ATOM 2170 N N . GLU B 1 110 ? 14.75 20.5 4.336 1 97.31 110 GLU B N 1
ATOM 2171 C CA . GLU B 1 110 ? 15.422 21.719 4.793 1 97.31 110 GLU B CA 1
ATOM 2172 C C . GLU B 1 110 ? 15.734 21.656 6.285 1 97.31 110 GLU B C 1
ATOM 2174 O O . GLU B 1 110 ? 16.766 22.156 6.73 1 97.31 110 GLU B O 1
ATOM 2179 N N . LEU B 1 111 ? 14.867 21.016 7.012 1 97.12 111 LEU B N 1
ATOM 2180 C CA . LEU B 1 111 ? 14.992 20.953 8.461 1 97.12 111 LEU B CA 1
ATOM 2181 C C . LEU B 1 111 ? 15.867 19.781 8.883 1 97.12 111 LEU B C 1
ATOM 2183 O O . LEU B 1 111 ? 16.094 19.547 10.07 1 97.12 111 LEU B O 1
ATOM 2187 N N . GLY B 1 112 ? 16.25 18.969 7.953 1 97.25 112 GLY B N 1
ATOM 2188 C CA . GLY B 1 112 ? 17.141 17.859 8.227 1 97.25 112 GLY B CA 1
ATOM 2189 C C . GLY B 1 112 ? 16.422 16.625 8.758 1 97.25 112 GLY B C 1
ATOM 2190 O O . GLY B 1 112 ? 17.047 15.766 9.383 1 97.25 112 GLY B O 1
ATOM 2191 N N . VAL B 1 113 ? 15.148 16.625 8.586 1 98.25 113 VAL B N 1
ATOM 2192 C CA . VAL B 1 113 ? 14.375 15.461 9 1 98.25 113 VAL B CA 1
ATOM 2193 C C . VAL B 1 113 ? 14.82 14.234 8.211 1 98.25 113 VAL B C 1
ATOM 2195 O O . VAL B 1 113 ? 15.031 14.312 7 1 98.25 113 VAL B O 1
ATOM 2198 N N . LYS B 1 114 ? 14.883 13.055 8.883 1 98.25 114 LYS B N 1
ATOM 2199 C CA . LYS B 1 114 ? 15.375 11.836 8.242 1 98.25 114 LYS B CA 1
ATOM 2200 C C . LYS B 1 114 ? 14.219 10.906 7.875 1 98.25 114 LYS B C 1
ATOM 2202 O O . LYS B 1 114 ? 14.273 10.203 6.863 1 98.25 114 LYS B O 1
ATOM 2207 N N . LYS B 1 115 ? 13.281 10.914 8.758 1 98.62 115 LYS B N 1
ATOM 2208 C CA . LYS B 1 115 ? 12.109 10.062 8.562 1 98.62 115 LYS B CA 1
ATOM 2209 C C . LYS B 1 115 ? 10.828 10.781 8.945 1 98.62 115 LYS B C 1
ATOM 2211 O O . LYS B 1 115 ? 10.789 11.5 9.953 1 98.62 115 LYS B O 1
ATOM 2216 N N . VAL B 1 116 ? 9.812 10.617 8.18 1 98.88 116 VAL B N 1
ATOM 2217 C CA . VAL B 1 116 ? 8.492 11.125 8.531 1 98.88 116 VAL B CA 1
ATOM 2218 C C . VAL B 1 116 ? 7.484 9.977 8.578 1 98.88 116 VAL B C 1
ATOM 2220 O O . VAL B 1 116 ? 7.535 9.062 7.75 1 98.88 116 VAL B O 1
ATOM 2223 N N . TYR B 1 117 ? 6.602 10.055 9.539 1 98.88 117 TYR B N 1
ATOM 2224 C CA . TYR B 1 117 ? 5.637 8.992 9.789 1 98.88 117 TYR B CA 1
ATOM 2225 C C . TYR B 1 117 ? 4.207 9.516 9.695 1 98.88 117 TYR B C 1
ATOM 2227 O O . TYR B 1 117 ? 3.977 10.727 9.797 1 98.88 117 TYR B O 1
ATOM 2235 N N . LEU B 1 118 ? 3.309 8.688 9.492 1 98.75 118 LEU B N 1
ATOM 2236 C CA . LEU B 1 118 ? 1.878 8.922 9.648 1 98.75 118 LEU B CA 1
ATOM 2237 C C . LEU B 1 118 ? 1.125 7.613 9.844 1 98.75 118 LEU B C 1
ATOM 2239 O O . LEU B 1 118 ? 1.688 6.535 9.648 1 98.75 118 LEU B O 1
ATOM 2243 N N . HIS B 1 119 ? -0.069 7.73 10.305 1 98 119 HIS B N 1
ATOM 2244 C CA . HIS B 1 119 ? -0.971 6.586 10.375 1 98 119 HIS B CA 1
ATOM 2245 C C . HIS B 1 119 ? -2.123 6.73 9.391 1 98 119 HIS B C 1
ATOM 2247 O O . HIS B 1 119 ? -2.576 7.844 9.109 1 98 119 HIS B O 1
ATOM 2253 N N . THR B 1 120 ? -2.59 5.656 8.891 1 97.94 120 THR B N 1
ATOM 2254 C CA . THR B 1 120 ? -3.812 5.582 8.102 1 97.94 120 THR B CA 1
ATOM 2255 C C . THR B 1 120 ? -4.453 4.203 8.219 1 97.94 120 THR B C 1
ATOM 2257 O O . THR B 1 120 ? -3.803 3.244 8.641 1 97.94 120 THR B O 1
ATOM 2260 N N . ALA B 1 121 ? -5.738 4.141 7.957 1 97.69 121 ALA B N 1
ATOM 2261 C CA . ALA B 1 121 ? -6.414 2.848 7.93 1 97.69 121 ALA B CA 1
ATOM 2262 C C . ALA B 1 121 ? -5.957 2.018 6.73 1 97.69 121 ALA B C 1
ATOM 2264 O O . ALA B 1 121 ? -5.992 2.49 5.59 1 97.69 121 ALA B O 1
ATOM 2265 N N . SER B 1 122 ? -5.609 0.759 6.965 1 97.5 122 SER B N 1
ATOM 2266 C CA . SER B 1 122 ? -5.023 -0.098 5.938 1 97.5 122 SER B CA 1
ATOM 2267 C C . SER B 1 122 ? -6.023 -0.386 4.824 1 97.5 122 SER B C 1
ATOM 2269 O O . SER B 1 122 ? -5.637 -0.648 3.686 1 97.5 122 SER B O 1
ATOM 2271 N N . LYS B 1 123 ? -7.309 -0.286 5.086 1 96.44 123 LYS B N 1
ATOM 2272 C CA . LYS B 1 123 ? -8.336 -0.691 4.133 1 96.44 123 LYS B CA 1
ATOM 2273 C C . LYS B 1 123 ? -8.758 0.479 3.246 1 96.44 123 LYS B C 1
ATOM 2275 O O . LYS B 1 123 ? -9.516 0.301 2.293 1 96.44 123 LYS B O 1
ATOM 2280 N N . VAL B 1 124 ? -8.312 1.662 3.604 1 97.12 124 VAL B N 1
ATOM 2281 C CA . VAL B 1 124 ? -8.586 2.797 2.73 1 97.12 124 VAL B CA 1
ATOM 2282 C C . VAL B 1 124 ? -7.602 2.805 1.563 1 97.12 124 VAL B C 1
ATOM 2284 O O . VAL B 1 124 ? -6.645 3.578 1.559 1 97.12 124 VAL B O 1
ATOM 2287 N N . ARG B 1 125 ? -7.93 2.021 0.577 1 96.81 125 ARG B N 1
ATOM 2288 C CA . ARG B 1 125 ? -6.996 1.561 -0.445 1 96.81 125 ARG B CA 1
ATOM 2289 C C . ARG B 1 125 ? -6.461 2.73 -1.264 1 96.81 125 ARG B C 1
ATOM 2291 O O . ARG B 1 125 ? -5.258 2.816 -1.517 1 96.81 125 ARG B O 1
ATOM 2298 N N . ASP B 1 126 ? -7.297 3.646 -1.648 1 95.75 126 ASP B N 1
ATOM 2299 C CA . ASP B 1 126 ? -6.852 4.773 -2.463 1 95.75 126 ASP B CA 1
ATOM 2300 C C . ASP B 1 126 ? -5.859 5.645 -1.697 1 95.75 126 ASP B C 1
ATOM 2302 O O . ASP B 1 126 ? -4.914 6.176 -2.281 1 95.75 126 ASP B O 1
ATOM 2306 N N . LEU B 1 127 ? -6.113 5.801 -0.428 1 97.38 127 LEU B N 1
ATOM 2307 C CA . LEU B 1 127 ? -5.234 6.617 0.399 1 97.38 127 LEU B CA 1
ATOM 2308 C C . LEU B 1 127 ? -3.871 5.949 0.571 1 97.38 127 LEU B C 1
ATOM 2310 O O . LEU B 1 127 ? -2.836 6.609 0.469 1 97.38 127 LEU B O 1
ATOM 2314 N N . VAL B 1 128 ? -3.854 4.633 0.8 1 98.19 128 VAL B N 1
ATOM 2315 C CA . VAL B 1 128 ? -2.602 3.896 0.929 1 98.19 128 VAL B CA 1
ATOM 2316 C C . VAL B 1 128 ? -1.821 3.969 -0.381 1 98.19 128 VAL B C 1
ATOM 2318 O O . VAL B 1 128 ? -0.615 4.223 -0.379 1 98.19 128 VAL B O 1
ATOM 2321 N N . ARG B 1 129 ? -2.492 3.795 -1.484 1 97.75 129 ARG B N 1
ATOM 2322 C CA . ARG B 1 129 ? -1.839 3.908 -2.783 1 97.75 129 ARG B CA 1
ATOM 2323 C C . ARG B 1 129 ? -1.24 5.297 -2.977 1 97.75 129 ARG B C 1
ATOM 2325 O O . ARG B 1 129 ? -0.162 5.438 -3.557 1 97.75 129 ARG B O 1
ATOM 2332 N N . PHE B 1 130 ? -1.979 6.32 -2.496 1 97.69 130 PHE B N 1
ATOM 2333 C CA . PHE B 1 130 ? -1.497 7.691 -2.57 1 97.69 130 PHE B CA 1
ATOM 2334 C C . PHE B 1 130 ? -0.163 7.84 -1.85 1 97.69 130 PHE B C 1
ATOM 2336 O O . PHE B 1 130 ? 0.795 8.375 -2.41 1 97.69 130 PHE B O 1
ATOM 2343 N N . TYR B 1 131 ? -0.074 7.367 -0.662 1 98.38 131 TYR B N 1
ATOM 2344 C CA . TYR B 1 131 ? 1.133 7.512 0.145 1 98.38 131 TYR B CA 1
ATOM 2345 C C . TYR B 1 131 ? 2.279 6.695 -0.436 1 98.38 131 TYR B C 1
ATOM 2347 O O . TYR B 1 131 ? 3.42 7.16 -0.484 1 98.38 131 TYR B O 1
ATOM 2355 N N . TYR B 1 132 ? 2.002 5.504 -0.891 1 98.19 132 TYR B N 1
ATOM 2356 C CA . TYR B 1 132 ? 3.043 4.676 -1.491 1 98.19 132 TYR B CA 1
ATOM 2357 C C . TYR B 1 132 ? 3.625 5.348 -2.73 1 98.19 132 TYR B C 1
ATOM 2359 O O . TYR B 1 132 ? 4.824 5.234 -3 1 98.19 132 TYR B O 1
ATOM 2367 N N . ALA B 1 133 ? 2.824 5.977 -3.467 1 97.25 133 ALA B N 1
ATOM 2368 C CA . ALA B 1 133 ? 3.281 6.684 -4.66 1 97.25 133 ALA B CA 1
ATOM 2369 C C . ALA B 1 133 ? 4.211 7.836 -4.293 1 97.25 133 ALA B C 1
ATOM 2371 O O . ALA B 1 133 ? 4.887 8.398 -5.156 1 97.25 133 ALA B O 1
ATOM 2372 N N . ARG B 1 134 ? 4.289 8.148 -3.039 1 97 134 ARG B N 1
ATOM 2373 C CA . ARG B 1 134 ? 5.059 9.305 -2.6 1 97 134 ARG B CA 1
ATOM 2374 C C . ARG B 1 134 ? 6.199 8.891 -1.676 1 97 134 ARG B C 1
ATOM 2376 O O . ARG B 1 134 ? 6.656 9.68 -0.849 1 97 134 ARG B O 1
ATOM 2383 N N . GLY B 1 135 ? 6.535 7.648 -1.716 1 97.19 135 GLY B N 1
ATOM 2384 C CA . GLY B 1 135 ? 7.758 7.203 -1.068 1 97.19 135 GLY B CA 1
ATOM 2385 C C . GLY B 1 135 ? 7.52 6.594 0.3 1 97.19 135 GLY B C 1
ATOM 2386 O O . GLY B 1 135 ? 8.469 6.211 0.988 1 97.19 135 GLY B O 1
ATOM 2387 N N . PHE B 1 136 ? 6.242 6.516 0.685 1 98.56 136 PHE B N 1
ATOM 2388 C CA . PHE B 1 136 ? 5.945 5.891 1.968 1 98.56 136 PHE B CA 1
ATOM 2389 C C . PHE B 1 136 ? 5.875 4.375 1.829 1 98.56 136 PHE B C 1
ATOM 2391 O O . PHE B 1 136 ? 5.605 3.859 0.744 1 98.56 136 PHE B O 1
ATOM 2398 N N . TYR B 1 137 ? 6.125 3.703 2.889 1 98.31 137 TYR B N 1
ATOM 2399 C CA . TYR B 1 137 ? 5.879 2.273 3.031 1 98.31 137 TYR B CA 1
ATOM 2400 C C . TYR B 1 137 ? 5.355 1.946 4.426 1 98.31 137 TYR B C 1
ATOM 2402 O O . TYR B 1 137 ? 5.602 2.689 5.379 1 98.31 137 TYR B O 1
ATOM 2410 N N . ILE B 1 138 ? 4.617 0.884 4.547 1 98.62 138 ILE B N 1
ATOM 2411 C CA . ILE B 1 138 ? 4.059 0.47 5.828 1 98.62 138 ILE B CA 1
ATOM 2412 C C . ILE B 1 138 ? 5.141 -0.198 6.672 1 98.62 138 ILE B C 1
ATOM 2414 O O . ILE B 1 138 ? 5.832 -1.103 6.199 1 98.62 138 ILE B O 1
ATOM 2418 N N . VAL B 1 139 ? 5.191 0.247 7.883 1 98.06 139 VAL B N 1
ATOM 2419 C CA . VAL B 1 139 ? 6.211 -0.275 8.789 1 98.06 139 VAL B CA 1
ATOM 2420 C C . VAL B 1 139 ? 5.59 -1.304 9.727 1 98.06 139 VAL B C 1
ATOM 2422 O O . VAL B 1 139 ? 6.234 -2.293 10.086 1 98.06 139 VAL B O 1
ATOM 2425 N N . SER B 1 140 ? 4.461 -1.031 10.133 1 98.12 140 SER B N 1
ATOM 2426 C CA . SER B 1 140 ? 3.762 -1.907 11.062 1 98.12 140 SER B CA 1
ATOM 2427 C C . SER B 1 140 ? 2.256 -1.671 11.023 1 98.12 140 SER B C 1
ATOM 2429 O O . SER B 1 140 ? 1.791 -0.705 10.414 1 98.12 140 SER B O 1
ATOM 2431 N N . THR B 1 141 ? 1.567 -2.627 11.633 1 98.31 141 THR B N 1
ATOM 2432 C CA . THR B 1 141 ? 0.122 -2.498 11.773 1 98.31 141 THR B CA 1
ATOM 2433 C C . THR B 1 141 ? -0.303 -2.73 13.219 1 98.31 141 THR B C 1
ATOM 2435 O O . THR B 1 141 ? 0.429 -3.35 13.992 1 98.31 141 THR B O 1
ATOM 2438 N N . SER B 1 142 ? -1.399 -2.174 13.5 1 97.38 142 SER B N 1
ATOM 2439 C CA . SER B 1 142 ? -2.057 -2.42 14.781 1 97.38 142 SER B CA 1
ATOM 2440 C C . SER B 1 142 ? -3.57 -2.504 14.617 1 97.38 142 SER B C 1
ATOM 2442 O O . SER B 1 142 ? -4.129 -1.949 13.672 1 97.38 142 SER B O 1
ATOM 2444 N N . ASN B 1 143 ? -4.254 -3.262 15.492 1 94.06 143 ASN B N 1
ATOM 2445 C CA . ASN B 1 143 ? -5.707 -3.381 15.477 1 94.06 143 ASN B CA 1
ATOM 2446 C C . ASN B 1 143 ? -6.316 -3 16.828 1 94.06 143 ASN B C 1
ATOM 2448 O O . ASN B 1 143 ? -7.398 -3.471 17.172 1 94.06 143 ASN B O 1
ATOM 2452 N N . GLU B 1 144 ? -5.691 -2.242 17.531 1 90.06 144 GLU B N 1
ATOM 2453 C CA . GLU B 1 144 ? -6.086 -1.907 18.906 1 90.06 144 GLU B CA 1
ATOM 2454 C C . GLU B 1 144 ? -7.359 -1.068 18.922 1 90.06 144 GLU B C 1
ATOM 2456 O O . GLU B 1 144 ? -8.117 -1.099 19.891 1 90.06 144 GLU B O 1
ATOM 2461 N N . ASN B 1 145 ? -7.719 -0.399 17.891 1 85.75 145 ASN B N 1
ATOM 2462 C CA . ASN B 1 145 ? -8.859 0.509 17.859 1 85.75 145 ASN B CA 1
ATOM 2463 C C . ASN B 1 145 ? -10.016 -0.08 17.047 1 85.75 145 ASN B C 1
ATOM 2465 O O . ASN B 1 145 ? -10.93 0.644 16.641 1 85.75 145 ASN B O 1
ATOM 2469 N N . GLY B 1 146 ? -9.93 -1.331 16.766 1 89.5 146 GLY B N 1
ATOM 2470 C CA . GLY B 1 146 ? -11.023 -2.018 16.094 1 89.5 146 GLY B CA 1
ATOM 2471 C C . GLY B 1 146 ? -10.891 -2.021 14.586 1 89.5 146 GLY B C 1
ATOM 2472 O O . GLY B 1 146 ? -11.82 -2.408 13.875 1 89.5 146 GLY B O 1
ATOM 2473 N N . TYR B 1 147 ? -9.906 -1.404 14.133 1 93.81 147 TYR B N 1
ATOM 2474 C CA . TYR B 1 147 ? -9.586 -1.462 12.711 1 93.81 147 TYR B CA 1
ATOM 2475 C C . TYR B 1 147 ? -8.086 -1.583 12.492 1 93.81 147 TYR B C 1
ATOM 2477 O O . TYR B 1 147 ? -7.297 -1.304 13.398 1 93.81 147 TYR B O 1
ATOM 2485 N N . ILE B 1 148 ? -7.691 -2.027 11.367 1 97.06 148 ILE B N 1
ATOM 2486 C CA . ILE B 1 148 ? -6.27 -2.193 11.086 1 97.06 148 ILE B CA 1
ATOM 2487 C C . ILE B 1 148 ? -5.645 -0.838 10.766 1 97.06 148 ILE B C 1
ATOM 2489 O O . ILE B 1 148 ? -5.867 -0.286 9.68 1 97.06 148 ILE B O 1
ATOM 2493 N N . ARG B 1 149 ? -4.973 -0.356 11.672 1 97.44 149 ARG B N 1
ATOM 2494 C CA . ARG B 1 149 ? -4.25 0.903 11.523 1 97.44 149 ARG B CA 1
ATOM 2495 C C . ARG B 1 149 ? -2.812 0.659 11.07 1 97.44 149 ARG B C 1
ATOM 2497 O O . ARG B 1 149 ? -2.102 -0.151 11.672 1 97.44 149 ARG B O 1
ATOM 2504 N N . ALA B 1 150 ? -2.367 1.312 10.047 1 98.44 150 ALA B N 1
ATOM 2505 C CA . ALA B 1 150 ? -1.034 1.138 9.477 1 98.44 150 ALA B CA 1
ATOM 2506 C C . ALA B 1 150 ? -0.137 2.328 9.805 1 98.44 150 ALA B C 1
ATOM 2508 O O . ALA B 1 150 ? -0.539 3.48 9.641 1 98.44 150 ALA B O 1
ATOM 2509 N N . LEU B 1 151 ? 0.994 2.064 10.281 1 98.62 151 LEU B N 1
ATOM 2510 C CA . LEU B 1 151 ? 2.045 3.068 10.414 1 98.62 151 LEU B CA 1
ATOM 2511 C C . LEU B 1 151 ? 2.896 3.133 9.148 1 98.62 151 LEU B C 1
ATOM 2513 O O . LEU B 1 151 ? 3.486 2.129 8.742 1 98.62 151 LEU B O 1
ATOM 2517 N N . LEU B 1 152 ? 2.92 4.277 8.523 1 98.81 152 LEU B N 1
ATOM 2518 C CA . LEU B 1 152 ? 3.715 4.477 7.32 1 98.81 152 LEU B CA 1
ATOM 2519 C C . LEU B 1 152 ? 4.941 5.328 7.613 1 98.81 152 LEU B C 1
ATOM 2521 O O . LEU B 1 152 ? 4.922 6.16 8.523 1 98.81 152 LEU B O 1
ATOM 2525 N N . CYS B 1 153 ? 5.953 5.133 6.773 1 98.69 153 CYS B N 1
ATOM 2526 C CA . CYS B 1 153 ? 7.203 5.871 6.91 1 98.69 153 CYS B CA 1
ATOM 2527 C C . CYS B 1 153 ? 7.754 6.27 5.547 1 98.69 153 CYS B C 1
ATOM 2529 O O . CYS B 1 153 ? 7.633 5.516 4.578 1 98.69 153 CYS B O 1
ATOM 2531 N N . LYS B 1 154 ? 8.234 7.387 5.469 1 98.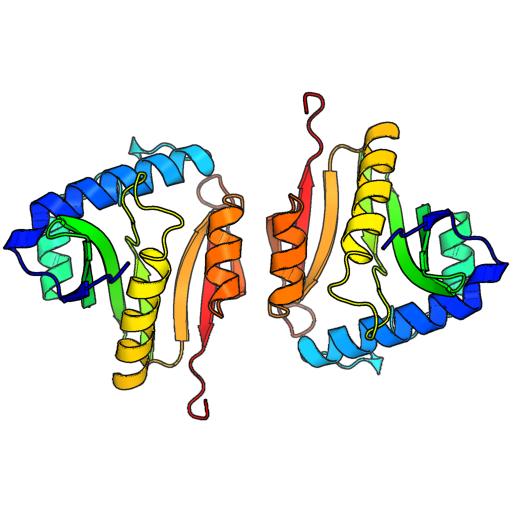56 154 LYS B N 1
ATOM 2532 C CA . LYS B 1 154 ? 9.047 7.867 4.352 1 98.56 154 LYS B CA 1
ATOM 2533 C C . LYS B 1 154 ? 10.414 8.344 4.828 1 98.56 154 LYS B C 1
ATOM 2535 O O . LYS B 1 154 ? 10.508 9.094 5.805 1 98.56 154 LYS B O 1
ATOM 2540 N N . GLU B 1 155 ? 11.438 7.906 4.168 1 98 155 GLU B N 1
ATOM 2541 C CA . GLU B 1 155 ? 12.805 8.242 4.535 1 98 155 GLU B CA 1
ATOM 2542 C C . GLU B 1 155 ? 13.391 9.289 3.594 1 98 155 GLU B C 1
ATOM 2544 O O . GLU B 1 155 ? 13.141 9.258 2.387 1 98 155 GLU B O 1
ATOM 2549 N N . TYR B 1 156 ? 14.102 10.203 4.195 1 95.38 156 TYR B N 1
ATOM 2550 C CA . TYR B 1 156 ? 14.812 11.211 3.422 1 95.38 156 TYR B CA 1
ATOM 2551 C C . TYR B 1 156 ? 16.312 10.969 3.467 1 95.38 156 TYR B C 1
ATOM 2553 O O . TYR B 1 156 ? 16.875 10.719 4.535 1 95.38 156 TYR B O 1
ATOM 2561 N N . ASN B 1 157 ? 16.812 10.211 2.438 1 79 157 ASN B N 1
ATOM 2562 C CA . ASN B 1 157 ? 18.266 10.016 2.418 1 79 157 ASN B CA 1
ATOM 2563 C C . ASN B 1 157 ? 19 11.297 2.043 1 79 157 ASN B C 1
ATOM 2565 O O . ASN B 1 157 ? 18.453 12.148 1.347 1 79 157 ASN B O 1
ATOM 2569 N N . GLU B 1 158 ? 20.156 11.594 2.781 1 59.66 158 GLU B N 1
ATOM 2570 C CA . GLU B 1 158 ? 21.016 12.734 2.473 1 59.66 158 GLU B CA 1
ATOM 2571 C C . GLU B 1 158 ? 21.297 12.82 0.976 1 59.66 158 GLU B C 1
ATOM 2573 O O . GLU B 1 158 ? 21.516 13.914 0.443 1 59.66 158 GLU B O 1
ATOM 2578 N N . GLU B 1 159 ? 21.391 11.641 0.203 1 49.22 159 GLU B N 1
ATOM 2579 C CA . GLU B 1 159 ? 21.953 11.766 -1.142 1 49.22 159 GLU B CA 1
ATOM 2580 C C . GLU B 1 159 ? 20.859 12.078 -2.162 1 49.22 159 GLU B C 1
ATOM 2582 O O . GLU B 1 159 ? 21.141 12.289 -3.342 1 49.22 159 GLU B O 1
ATOM 2587 N N . ASN B 1 160 ? 19.578 11.898 -1.939 1 41.84 160 ASN B N 1
ATOM 2588 C CA . ASN B 1 160 ? 18.703 12.195 -3.078 1 41.84 160 ASN B CA 1
ATOM 2589 C C . ASN B 1 160 ? 18.406 13.688 -3.17 1 41.84 160 ASN B C 1
ATOM 2591 O O . ASN B 1 160 ? 18.031 14.312 -2.172 1 41.84 160 ASN B O 1
#

Solvent-accessible surface area (backbone atoms only — not comparable to full-atom values): 17277 Å² total; per-residue (Å²): 135,79,75,50,74,45,73,58,55,80,89,43,44,68,60,48,51,52,29,33,26,53,31,40,39,52,48,17,60,66,53,73,43,66,44,91,76,35,66,65,45,66,57,49,72,66,57,50,51,51,41,54,73,73,33,52,34,37,34,29,30,48,95,89,36,82,44,33,35,35,35,34,43,77,43,93,86,30,32,33,37,51,42,76,70,22,42,28,76,93,53,54,97,67,54,55,68,57,54,54,49,49,54,49,51,52,50,38,54,74,71,55,34,38,37,37,32,36,73,47,52,34,72,32,37,70,60,52,42,53,42,33,75,69,60,25,31,59,71,40,55,46,56,88,83,79,43,51,35,26,36,32,37,32,72,50,62,90,85,112,136,78,75,48,72,45,72,56,54,80,90,41,46,67,60,49,50,54,30,32,26,52,30,39,40,54,49,18,60,67,52,73,41,64,44,90,76,34,64,65,43,66,58,49,71,64,55,50,51,49,40,55,73,74,33,52,33,36,35,29,28,50,94,89,35,82,44,32,34,37,33,33,43,78,44,93,87,29,33,33,38,52,42,74,70,23,42,29,78,93,54,55,98,67,54,54,67,57,54,54,50,50,54,48,51,53,51,39,53,75,70,57,33,37,37,38,31,37,73,47,50,34,71,33,38,70,60,51,41,52,43,33,75,68,59,25,28,60,70,40,56,46,55,88,83,80,43,50,36,27,36,31,37,30,72,50,60,92,83,111

InterPro domains:
  IPR000182 GNAT domain [PF00583] (39-136)
  IPR000182 GNAT domain [PS51186] (3-158)
  IPR016181 Acyl-CoA N-acyltransferase [SSF55729] (1-145)
  IPR050832 Bacterial Acetyltransferase [PTHR43877] (1-147)

pLDDT: mean 95.79, std 7.64, range [41.16, 98.94]

Organism: Caldicellulosiruptor owensensis (strain ATCC 700167 / DSM 13100 / OL) (NCBI:txid632518)

Secondary structure (DSSP, 8-state):
---EEEE--GGGHHHHHHHHHHHHHHHHHHHT--GGG-TTTT--HHHHHHHHHHSEEEEEEETTEEEEEEEEEE-TTSEEEEEEEEE-GGGTTTTHHHHHHHHHHHHHHHTT--EEEEEEETT-HHHHHHHHTTT-EEEEEE-TTSS-EEEEEEE--TT-/---EEEE--GGGHHHHHHHHHHHHHHHHHHHT--GGG-TTTT--HHHHHHHHHHSEEEEEEETTEEEEEEEEEE-TTSEEEEEEEEE-GGGTTTTHHHHHHHHHHHHHHHTT--EEEEEEETT-HHHHHHHHTTT-EEEEEE-TTSS-EEEEEEE--TT-

Nearest PDB structures (foldseek):
  1y9k-assembly3_C  TM=7.657E-01  e=5.011E-12  Bacillus cereus ATCC 14579
  3fnc-assembly1_B  TM=8.034E-01  e=2.418E-11  Listeria innocua Clip11262
  8iyo-assembly3_C  TM=7.543E-01  e=3.331E-10  Helicobacter pylori 26695
  1yvk-assembly1_D  TM=7.300E-01  e=1.158E-09  Bacillus subtilis subsp. subtilis str. 168
  8iym-assembly1_A  TM=7.653E-01  e=5.964E-09  Helicobacter pylori 26695

Sequence (320 aa):
MEFVVRRATYDDIKAIKEITKEAFTKYCELAGIDPAKNAAVNETEEDIKRDIDTKEVYVAFMDGIIVGTIRVEIFPDKTAYISRFGVRLNYQNNGVGKALMKVVDERLKELGVKKVYLHTASKVRDLVRFYYARGFYIVSTSNENGYIRALLCKEYNEENMEFVVRRATYDDIKAIKEITKEAFTKYCELAGIDPAKNAAVNETEEDIKRDIDTKEVYVAFMDGIIVGTIRVEIFPDKTAYISRFGVRLNYQNNGVGKALMKVVDERLKELGVKKVYLHTASKVRDLVRFYYARGFYIVSTSNENGYIRALLCKEYNEEN

Foldseek 3Di:
DDKDKDFDDLVCLVVLLVQLLQFVVVQCVQQVHDLVPDCSNPPDSVNVVVQSVQWGKMFMDDPRDTFWIKTKHADPVLEIEIDSTGGHPVCPPVCRSVVVVVVVVVVSVVVVRFKYKYKGFPRSPVVVVVVVVVQKDFDDWDCPRPGIMTMIMHGDDPPD/DDKDKDFDDLVCLVVLLVQLLQFVVVQCVQQVHDLVPDCSNVPDSVNVVVQSVQWGKMFMDDPRDTFWIKTKHADPVLEIEIDSTGGHPVCPPVCRSVVVVVVVVVVSVVVVRFKYKYKGFPRSPVVVVVVVVVQKDFDDWDCPRPGIMTMIMHGDDPPD